Protein AF-A0A4Y7J9Y0-F1 (afdb_monomer_lite)

Sequence (195 aa):
MEETQTASQKMEVERENEEQKMAAPTASEKMEIEMEKEVEEEEMASPTASQKTVSDDDEIDYSVKPEFYDPKLDIKDELWVQKERKGRDSDAVLTCPACFTTLCLECQRHEKYLTQYRAIFVVNCKIKINQVLRPSNQKPKTGKKRGRDRGGVDEVGASNKETFKPVCCVVCSTEVGVIDEDEVYHFFNVLPSES

Organism: Papaver somniferum (NCBI:txid3469)

pLDDT: mean 70.98, std 19.99, range [37.22, 96.25]

Secondary structure (DSSP, 8-state):
---SSHHHHHHHHHHHHHHGGGPPPPHHHHHHHHHHHTSSS--------------TTS---TTSPPTT--TTHHHHHHHHHHHHHTT---SEEEE-TTT--EEEEEEEE-SS-TT-EEES--SSEEE-TT--B------------------------------BEEEEETTT--EEEEE-TTS-EEESS-EEE--

Foldseek 3Di:
DPDPPPPVVVVVVVVVVVVVVPDDDDPVVVVVVVVVVVVPPPPDDDDPDDDDDDDPPDDDDPVDDPPPDDPCVVVVVVVVVCVVCVVDDAQFFWAAPPPRHTWDDHWDADPVDNLKIKDQDTDQKDWPPVDWDFPPPDDPPPDDDDDDDDDDDPDDDPDPRWTWIWMAGNPPRHTFFTATPVSMTMGNRIDTDGD

Structure (mmCIF, N/CA/C/O backbone):
data_AF-A0A4Y7J9Y0-F1
#
_entry.id   AF-A0A4Y7J9Y0-F1
#
loop_
_atom_site.group_PDB
_atom_site.id
_atom_site.type_symbol
_atom_site.label_atom_id
_atom_site.label_alt_id
_atom_site.label_comp_id
_atom_site.label_asym_id
_atom_site.label_entity_id
_atom_site.label_seq_id
_atom_site.pdbx_PDB_ins_code
_atom_site.Cartn_x
_atom_site.Cartn_y
_atom_site.Cartn_z
_atom_site.occupancy
_atom_site.B_iso_or_equiv
_atom_site.auth_seq_id
_atom_site.auth_comp_id
_atom_site.auth_asym_id
_atom_site.auth_atom_id
_atom_site.pdbx_PDB_model_num
ATOM 1 N N . MET A 1 1 ? -37.577 41.112 -43.931 1.00 45.78 1 MET A N 1
ATOM 2 C CA . MET A 1 1 ? -36.241 41.725 -44.057 1.00 45.78 1 MET A CA 1
ATOM 3 C C . MET A 1 1 ? -35.362 41.053 -43.021 1.00 45.78 1 MET A C 1
ATOM 5 O O . MET A 1 1 ? -35.327 41.570 -41.925 1.00 45.78 1 MET A O 1
ATOM 9 N N . GLU A 1 2 ? -34.776 39.887 -43.316 1.00 44.31 2 GLU A N 1
ATOM 10 C CA . GLU A 1 2 ? -33.744 39.239 -42.474 1.00 44.31 2 GLU A CA 1
ATOM 11 C C . GLU A 1 2 ? -33.260 37.937 -43.152 1.00 44.31 2 GLU A C 1
ATOM 13 O O . GLU A 1 2 ? -33.397 36.848 -42.621 1.00 44.31 2 GLU A O 1
ATOM 18 N N . GLU A 1 3 ? -32.744 38.018 -44.385 1.00 49.00 3 GLU A N 1
ATOM 19 C CA . GLU A 1 3 ? -32.124 36.849 -45.057 1.00 49.00 3 GLU A CA 1
ATOM 20 C C . GLU A 1 3 ? -30.725 37.152 -45.623 1.00 49.00 3 GLU A C 1
ATOM 22 O O . GLU A 1 3 ? -30.196 36.414 -46.447 1.00 49.00 3 GLU A O 1
ATOM 27 N N . THR A 1 4 ? -30.072 38.226 -45.172 1.00 49.56 4 THR A N 1
ATOM 28 C CA . THR A 1 4 ? -28.764 38.645 -45.713 1.00 49.56 4 THR A CA 1
ATOM 29 C C . THR A 1 4 ? -27.601 38.546 -44.724 1.00 49.56 4 THR A C 1
ATOM 31 O O . THR A 1 4 ? -26.514 39.015 -45.041 1.00 49.56 4 THR A O 1
ATOM 34 N N . GLN A 1 5 ? -27.773 37.934 -43.546 1.00 52.91 5 GLN A N 1
ATOM 35 C CA . GLN A 1 5 ? -26.706 37.873 -42.528 1.00 52.91 5 GLN A CA 1
ATOM 36 C C . GLN A 1 5 ? -25.933 36.547 -42.450 1.00 52.91 5 GLN A C 1
ATOM 38 O O . GLN A 1 5 ? -24.859 36.515 -41.858 1.00 52.91 5 GLN A O 1
ATOM 43 N N . THR A 1 6 ? -26.395 35.471 -43.093 1.00 55.62 6 THR A N 1
ATOM 44 C CA . THR A 1 6 ? -25.805 34.129 -42.900 1.00 55.62 6 THR A CA 1
ATOM 45 C C . THR A 1 6 ? -24.700 33.772 -43.908 1.00 55.62 6 THR A C 1
ATOM 47 O O . THR A 1 6 ? -23.946 32.832 -43.679 1.00 55.62 6 THR A O 1
ATOM 50 N N . ALA A 1 7 ? -24.554 34.514 -45.013 1.00 53.44 7 ALA A N 1
ATOM 51 C CA . ALA A 1 7 ? -23.531 34.226 -46.029 1.00 53.44 7 ALA A CA 1
ATOM 52 C C . ALA A 1 7 ? -22.167 34.873 -45.721 1.00 53.44 7 ALA A C 1
ATOM 54 O O . ALA A 1 7 ? -21.134 34.243 -45.938 1.00 53.44 7 ALA A O 1
ATOM 55 N N . SER A 1 8 ? -22.149 36.091 -45.165 1.00 54.56 8 SER A N 1
ATOM 56 C CA . SER A 1 8 ? -20.896 36.783 -44.815 1.00 54.56 8 SER A CA 1
ATOM 57 C C . SER A 1 8 ? -20.208 36.163 -43.599 1.00 54.56 8 SER A C 1
ATOM 59 O O . SER A 1 8 ? -18.993 36.010 -43.607 1.00 54.56 8 SER A O 1
ATOM 61 N N . GLN A 1 9 ? -20.980 35.699 -42.610 1.00 53.22 9 GLN A N 1
ATOM 62 C CA . GLN A 1 9 ? -20.426 35.028 -41.427 1.00 53.22 9 GLN A CA 1
ATOM 63 C C . GLN A 1 9 ? -19.824 33.653 -41.756 1.00 53.22 9 GLN A C 1
ATOM 65 O O . GLN A 1 9 ? -18.918 33.197 -41.068 1.00 53.22 9 GLN A O 1
ATOM 70 N N . LYS A 1 10 ? -20.276 32.992 -42.832 1.00 54.34 10 LYS A N 1
ATOM 71 C CA . LYS A 1 10 ? -19.761 31.671 -43.221 1.00 54.34 10 LYS A CA 1
ATOM 72 C C . LYS A 1 10 ? -18.386 31.742 -43.902 1.00 54.34 10 LYS A C 1
ATOM 74 O O . LYS A 1 10 ? -17.591 30.827 -43.734 1.00 54.34 10 LYS A O 1
ATOM 79 N N . MET A 1 11 ? -18.080 32.837 -44.606 1.00 52.59 11 MET A N 1
ATOM 80 C CA . MET A 1 11 ? -16.771 33.032 -45.252 1.00 52.59 11 MET A CA 1
ATOM 81 C C . MET A 1 11 ? -15.680 33.553 -44.301 1.00 52.59 11 MET A C 1
ATOM 83 O O . MET A 1 11 ? -14.502 33.387 -44.608 1.00 52.59 11 MET A O 1
ATOM 87 N N . GLU A 1 12 ? -16.034 34.180 -43.172 1.00 52.62 12 GLU A N 1
ATOM 88 C CA . GLU A 1 12 ? -15.059 34.572 -42.136 1.00 52.62 12 GLU A CA 1
ATOM 89 C C . GLU A 1 12 ? -14.595 33.358 -41.319 1.00 52.62 12 GLU A C 1
ATOM 91 O O . GLU A 1 12 ? -13.394 33.172 -41.143 1.00 52.62 12 GLU A O 1
ATOM 96 N N . VAL A 1 13 ? -15.514 32.458 -40.954 1.00 49.22 13 VAL A N 1
ATOM 97 C CA . VAL A 1 13 ? -15.183 31.240 -40.190 1.00 49.22 13 VAL A CA 1
ATOM 98 C C . VAL A 1 13 ? -14.335 30.253 -41.005 1.00 49.22 13 VAL A C 1
ATOM 100 O O . VAL A 1 13 ? -13.441 29.611 -40.461 1.00 49.22 13 VAL A O 1
ATOM 103 N N . GLU A 1 14 ? -14.560 30.139 -42.319 1.00 50.72 14 GLU A N 1
ATOM 104 C CA . GLU A 1 14 ? -13.731 29.283 -43.186 1.00 50.72 14 GLU A CA 1
ATOM 105 C C . GLU A 1 14 ? -12.307 29.837 -43.373 1.00 50.72 14 GLU A C 1
ATOM 107 O O . GLU A 1 14 ? -11.370 29.054 -43.514 1.00 50.72 14 GLU A O 1
ATOM 112 N N . ARG A 1 15 ? -12.114 31.163 -43.297 1.00 51.81 15 ARG A N 1
ATOM 113 C CA . ARG A 1 15 ? -10.788 31.795 -43.412 1.00 51.81 15 ARG A CA 1
ATOM 114 C C . ARG A 1 15 ? -9.978 31.673 -42.114 1.00 51.81 15 ARG A C 1
ATOM 116 O O . ARG A 1 15 ? -8.794 31.357 -42.176 1.00 51.81 15 ARG A O 1
ATOM 123 N N . GLU A 1 16 ? -10.627 31.815 -40.956 1.00 46.34 16 GLU A N 1
ATOM 124 C CA . GLU A 1 16 ? -9.998 31.612 -39.638 1.00 46.34 16 GLU A CA 1
ATOM 125 C C . GLU A 1 16 ? -9.608 30.140 -39.386 1.00 46.34 16 GLU A C 1
ATOM 127 O O . GLU A 1 16 ? -8.612 29.859 -38.716 1.00 46.34 16 GLU A O 1
ATOM 132 N N . ASN A 1 17 ? -10.349 29.186 -39.962 1.00 45.53 17 ASN A N 1
ATOM 133 C CA . ASN A 1 17 ? -10.072 27.752 -39.824 1.00 45.53 17 ASN A CA 1
ATOM 134 C C . ASN A 1 17 ? -8.918 27.265 -40.730 1.00 45.53 17 ASN A C 1
ATOM 136 O O . ASN A 1 17 ? -8.275 26.257 -40.435 1.00 45.53 17 ASN A O 1
ATOM 140 N N . GLU A 1 18 ? -8.625 27.977 -41.825 1.00 45.44 18 GLU A N 1
ATOM 141 C CA . GLU A 1 18 ? -7.494 27.670 -42.714 1.00 45.44 18 GLU A CA 1
ATOM 142 C C . GLU A 1 18 ? -6.168 28.262 -42.193 1.00 45.44 18 GLU A C 1
ATOM 144 O O . GLU A 1 18 ? -5.122 27.624 -42.320 1.00 45.44 18 GLU A O 1
ATOM 149 N N . GLU A 1 19 ? -6.208 29.407 -41.495 1.00 46.59 19 GLU A N 1
ATOM 150 C CA . GLU A 1 19 ? -5.045 29.962 -40.776 1.00 46.59 19 GLU A CA 1
ATOM 151 C C . GLU A 1 19 ? -4.619 29.090 -39.579 1.00 46.59 19 GLU A C 1
ATOM 153 O O . GLU A 1 19 ? -3.423 28.940 -39.324 1.00 46.59 19 GLU A O 1
ATOM 158 N N . GLN A 1 20 ? -5.560 28.419 -38.902 1.00 45.34 20 GLN A N 1
ATOM 159 C CA . GLN A 1 20 ? -5.241 27.452 -37.836 1.00 45.34 20 GLN A CA 1
ATOM 160 C C . GLN A 1 20 ? -4.585 26.162 -38.351 1.00 45.34 20 GLN A C 1
ATOM 162 O O . GLN A 1 20 ? -3.939 25.454 -37.581 1.00 45.34 20 GLN A O 1
ATOM 167 N N . LYS A 1 21 ? -4.683 25.866 -39.654 1.00 46.19 21 LYS A N 1
ATOM 168 C CA . LYS A 1 21 ? -4.075 24.676 -40.272 1.00 46.19 21 LYS A CA 1
ATOM 169 C C . LYS A 1 21 ? -2.621 24.888 -40.722 1.00 46.19 21 LYS A C 1
ATOM 171 O O . LYS A 1 21 ? -1.959 23.930 -41.111 1.00 46.19 21 LYS A O 1
ATOM 176 N N . MET A 1 22 ? -2.125 26.126 -40.663 1.00 44.38 22 MET A N 1
ATOM 177 C CA . MET A 1 22 ? -0.756 26.516 -41.039 1.00 44.38 22 MET A CA 1
ATOM 178 C C . MET A 1 22 ? 0.128 26.841 -39.822 1.00 44.38 22 MET A C 1
ATOM 180 O O . MET A 1 22 ? 1.265 27.288 -39.985 1.00 44.38 22 MET A O 1
ATOM 184 N N . ALA A 1 23 ? -0.365 26.628 -38.597 1.00 45.19 23 ALA A N 1
ATOM 185 C CA . ALA A 1 23 ? 0.452 26.770 -37.400 1.00 45.19 23 ALA A CA 1
ATOM 186 C C . ALA A 1 23 ? 1.503 25.650 -37.357 1.00 45.19 23 ALA A C 1
ATOM 188 O O . ALA A 1 23 ? 1.178 24.464 -37.392 1.00 45.19 23 ALA A O 1
ATOM 189 N N . ALA A 1 24 ? 2.778 26.042 -37.316 1.00 52.84 24 ALA A N 1
ATOM 190 C CA . ALA A 1 24 ? 3.895 25.118 -37.171 1.00 52.84 24 ALA A CA 1
ATOM 191 C C . ALA A 1 24 ? 3.713 24.254 -35.905 1.00 52.84 24 ALA A C 1
ATOM 193 O O . ALA A 1 24 ? 3.305 24.796 -34.872 1.00 52.84 24 ALA A O 1
ATOM 194 N N . PRO A 1 25 ? 4.028 22.945 -35.961 1.00 52.56 25 PRO A N 1
ATOM 195 C CA . PRO A 1 25 ? 3.829 22.046 -34.832 1.00 52.56 25 PRO A CA 1
ATOM 196 C C . PRO A 1 25 ? 4.613 22.539 -33.618 1.00 52.56 25 PRO A C 1
ATOM 198 O O . PRO A 1 25 ? 5.760 22.992 -33.730 1.00 52.56 25 PRO A O 1
ATOM 201 N N . THR A 1 26 ? 3.976 22.457 -32.452 1.00 59.28 26 THR A N 1
ATOM 202 C CA . THR A 1 26 ? 4.615 22.805 -31.186 1.00 59.28 26 THR A CA 1
ATOM 203 C C . THR A 1 26 ? 5.805 21.879 -30.930 1.00 59.28 26 THR A C 1
ATOM 205 O O . THR A 1 26 ? 5.852 20.751 -31.418 1.00 59.28 26 THR A O 1
ATOM 208 N N . ALA A 1 27 ? 6.796 22.335 -30.158 1.00 48.91 27 ALA A N 1
ATOM 209 C CA . ALA A 1 27 ? 7.993 21.538 -29.868 1.00 48.91 27 ALA A CA 1
ATOM 210 C C . ALA A 1 27 ? 7.674 20.166 -29.232 1.00 48.91 27 ALA A C 1
ATOM 212 O O . ALA A 1 27 ? 8.453 19.233 -29.387 1.00 48.91 27 ALA A O 1
ATOM 213 N N . SER A 1 28 ? 6.517 20.050 -28.568 1.00 47.81 28 SER A N 1
ATOM 214 C CA . SER A 1 28 ? 6.010 18.803 -27.988 1.00 47.81 28 SER A CA 1
ATOM 215 C C . SER A 1 28 ? 5.437 17.855 -29.049 1.00 47.81 28 SER A C 1
ATOM 217 O O . SER A 1 28 ? 5.820 16.693 -29.076 1.00 47.81 28 SER A O 1
ATOM 219 N N . GLU A 1 29 ? 4.594 18.342 -29.969 1.00 50.22 29 GLU A N 1
ATOM 220 C CA . GLU A 1 29 ? 4.082 17.532 -31.094 1.00 50.22 29 GLU A CA 1
ATOM 221 C C . GLU A 1 29 ? 5.197 17.123 -32.053 1.00 50.22 29 GLU A C 1
ATOM 223 O O . GLU A 1 29 ? 5.175 16.038 -32.623 1.00 50.22 29 GLU A O 1
ATOM 228 N N . LYS A 1 30 ? 6.211 17.976 -32.221 1.00 54.75 30 LYS A N 1
ATOM 229 C CA . LYS A 1 30 ? 7.358 17.669 -33.073 1.00 54.75 30 LYS A CA 1
ATOM 230 C C . LYS A 1 30 ? 8.194 16.512 -32.513 1.00 54.75 30 LYS A C 1
ATOM 232 O O . LYS A 1 30 ? 8.664 15.696 -33.295 1.00 54.75 30 LYS A O 1
ATOM 237 N N . MET A 1 31 ? 8.316 16.412 -31.185 1.00 54.44 31 MET A N 1
ATOM 238 C CA . MET A 1 31 ? 8.953 15.272 -30.514 1.00 54.44 31 MET A CA 1
ATOM 239 C C . MET A 1 31 ? 8.118 13.991 -30.621 1.00 54.44 31 MET A C 1
ATOM 241 O O . MET A 1 31 ? 8.690 12.926 -30.819 1.00 54.44 31 MET A O 1
ATOM 245 N N . GLU A 1 32 ? 6.788 14.077 -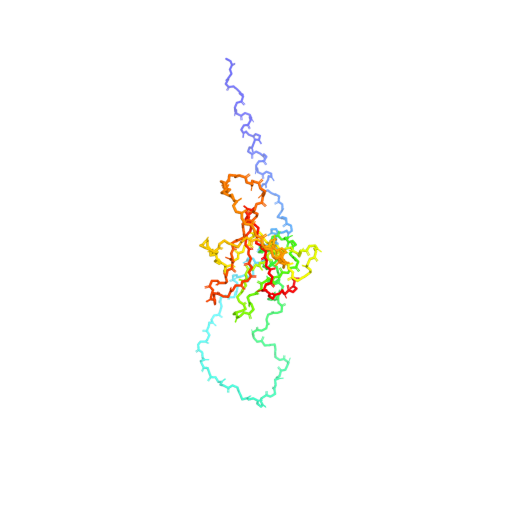30.534 1.00 53.78 32 GLU A N 1
ATOM 246 C CA . GLU A 1 32 ? 5.908 12.911 -30.720 1.00 53.78 32 GLU A CA 1
ATOM 247 C C . GLU A 1 32 ? 5.976 12.383 -32.163 1.00 53.78 32 GLU A C 1
ATOM 249 O O . GLU A 1 32 ? 6.154 11.186 -32.366 1.00 53.78 32 GLU A O 1
ATOM 254 N N . ILE A 1 33 ? 5.967 13.273 -33.160 1.00 54.59 33 ILE A N 1
ATOM 255 C CA . ILE A 1 33 ? 6.081 12.912 -34.583 1.00 54.59 33 ILE A CA 1
ATOM 256 C C . ILE A 1 33 ? 7.481 12.371 -34.928 1.00 54.59 33 ILE A C 1
ATOM 258 O O . ILE A 1 33 ? 7.603 11.442 -35.725 1.00 54.59 33 ILE A O 1
ATOM 262 N N . GLU A 1 34 ? 8.550 12.930 -34.351 1.00 54.59 34 GLU A N 1
ATOM 263 C CA . GLU A 1 34 ? 9.918 12.408 -34.517 1.00 54.59 34 GLU A CA 1
ATOM 264 C C . GLU A 1 34 ? 10.062 11.015 -33.881 1.00 54.59 34 GLU A C 1
ATOM 266 O O . GLU A 1 34 ? 10.683 10.139 -34.477 1.00 54.59 34 GLU A O 1
ATOM 271 N N . MET A 1 35 ? 9.409 10.771 -32.741 1.00 49.97 35 MET A N 1
ATOM 272 C CA . MET A 1 35 ? 9.441 9.476 -32.058 1.00 49.97 35 MET A CA 1
ATOM 273 C C . MET A 1 35 ? 8.579 8.414 -32.758 1.00 49.97 35 MET A C 1
ATOM 275 O O . MET A 1 35 ? 8.958 7.250 -32.770 1.00 49.97 35 MET A O 1
ATOM 279 N N . GLU A 1 36 ? 7.458 8.791 -33.381 1.00 50.94 36 GLU A N 1
ATOM 280 C CA . GLU A 1 36 ? 6.651 7.878 -34.207 1.00 50.94 36 GLU A CA 1
ATOM 281 C C . GLU A 1 36 ? 7.363 7.503 -35.515 1.00 50.94 36 GLU A C 1
ATOM 283 O O . GLU A 1 36 ? 7.242 6.373 -35.988 1.00 50.94 36 GLU A O 1
ATOM 288 N N . LYS A 1 37 ? 8.165 8.415 -36.076 1.00 43.28 37 LYS A N 1
ATOM 289 C CA . LYS A 1 37 ? 8.911 8.177 -37.318 1.00 43.28 37 LYS A CA 1
ATOM 290 C C . LYS A 1 37 ? 10.142 7.281 -37.129 1.00 43.28 37 LYS A C 1
ATOM 292 O O . LYS A 1 37 ? 10.528 6.594 -38.068 1.00 43.28 37 LYS A O 1
ATOM 297 N N . GLU A 1 38 ? 10.725 7.244 -35.931 1.00 42.03 38 GLU A N 1
ATOM 298 C CA . GLU A 1 38 ? 11.811 6.310 -35.583 1.00 42.03 38 GLU A CA 1
ATOM 299 C C . GLU A 1 38 ? 11.314 4.866 -35.350 1.00 42.03 38 GLU A C 1
ATOM 301 O O . GLU A 1 38 ? 12.123 3.944 -35.301 1.00 42.03 38 GLU A O 1
ATOM 306 N N . VAL A 1 39 ? 9.997 4.640 -35.245 1.00 48.62 39 VAL A N 1
ATOM 307 C CA . VAL A 1 39 ? 9.411 3.310 -34.981 1.00 48.62 39 VAL A CA 1
ATOM 308 C C . VAL A 1 39 ? 9.160 2.499 -36.263 1.00 48.62 39 VAL A C 1
ATOM 310 O O . VAL A 1 39 ? 9.087 1.275 -36.191 1.00 48.62 39 VAL A O 1
ATOM 313 N N . GLU A 1 40 ? 9.080 3.123 -37.445 1.00 43.69 40 GLU A N 1
ATOM 314 C CA . GLU A 1 40 ? 8.786 2.407 -38.704 1.00 43.69 40 GLU A CA 1
ATOM 315 C C . GLU A 1 40 ? 10.014 1.811 -39.429 1.00 43.69 40 GLU A C 1
ATOM 317 O O . GLU A 1 40 ? 9.829 1.033 -40.364 1.00 43.69 40 GLU A O 1
ATOM 322 N N . GLU A 1 41 ? 11.259 2.102 -39.023 1.00 43.12 41 GLU A N 1
ATOM 323 C CA . GLU A 1 41 ? 12.457 1.633 -39.756 1.00 43.12 41 GLU A CA 1
ATOM 324 C C . GLU A 1 41 ? 13.175 0.399 -39.171 1.00 43.12 41 GLU A C 1
ATOM 326 O O . GLU A 1 41 ? 14.098 -0.108 -39.808 1.00 43.12 41 GLU A O 1
ATOM 331 N N . GLU A 1 42 ? 12.727 -0.180 -38.050 1.00 41.38 42 GLU A N 1
ATOM 332 C CA . GLU A 1 42 ? 13.324 -1.416 -37.503 1.00 41.38 42 GLU A CA 1
ATOM 333 C C . GLU A 1 42 ? 12.336 -2.595 -37.399 1.00 41.38 42 GLU A C 1
ATOM 335 O O . GLU A 1 42 ? 12.276 -3.315 -36.406 1.00 41.38 42 GLU A O 1
ATOM 340 N N . GLU A 1 43 ? 11.590 -2.870 -38.473 1.00 46.94 43 GLU A N 1
ATOM 341 C CA . GLU A 1 43 ? 11.124 -4.238 -38.746 1.00 46.94 43 GLU A CA 1
ATOM 342 C C . GLU A 1 43 ? 12.231 -5.024 -39.463 1.00 46.94 43 GLU A C 1
ATOM 344 O O . GLU A 1 43 ? 12.257 -5.083 -40.690 1.00 46.94 43 GLU A O 1
ATOM 349 N N . MET A 1 44 ? 13.148 -5.663 -38.725 1.00 40.19 44 MET A N 1
ATOM 350 C CA . MET A 1 44 ? 14.061 -6.656 -39.311 1.00 40.19 44 MET A CA 1
ATOM 351 C C . MET A 1 44 ? 14.334 -7.842 -38.366 1.00 40.19 44 MET A C 1
ATOM 353 O O . MET A 1 44 ? 15.196 -7.803 -37.499 1.00 40.19 44 MET A O 1
ATOM 357 N N . ALA A 1 45 ? 13.606 -8.930 -38.642 1.00 37.22 45 ALA A N 1
ATOM 358 C CA . ALA A 1 45 ? 13.959 -10.344 -38.466 1.00 37.22 45 ALA A CA 1
ATOM 359 C C . ALA A 1 45 ? 14.352 -10.870 -37.065 1.00 37.22 45 ALA A C 1
ATOM 361 O O . ALA A 1 45 ? 15.484 -10.761 -36.610 1.00 37.22 45 ALA A O 1
ATOM 362 N N . SER A 1 46 ? 13.438 -11.646 -36.471 1.00 38.88 46 SER A N 1
ATOM 363 C CA . SER A 1 46 ? 13.725 -12.580 -35.374 1.00 38.88 46 SER A CA 1
ATOM 364 C C . SER A 1 46 ? 14.538 -13.792 -35.872 1.00 38.88 46 SER A C 1
ATOM 366 O O . SER A 1 46 ? 14.025 -14.555 -36.699 1.00 38.88 46 SER A O 1
ATOM 368 N N . PRO A 1 47 ? 15.757 -14.059 -35.361 1.00 44.06 47 PRO A N 1
ATOM 369 C CA . PRO A 1 47 ? 16.408 -15.343 -35.538 1.00 44.06 47 PRO A CA 1
ATOM 370 C C . PRO A 1 47 ? 16.037 -16.250 -34.364 1.00 44.06 47 PRO A C 1
ATOM 372 O O . PRO A 1 47 ? 16.533 -16.134 -33.245 1.00 44.06 47 PRO A O 1
ATOM 375 N N . THR A 1 48 ? 15.164 -17.214 -34.644 1.00 44.16 48 THR A N 1
ATOM 376 C CA . THR A 1 48 ? 15.011 -18.412 -33.818 1.00 44.16 48 THR A CA 1
ATOM 377 C C . THR A 1 48 ? 16.304 -19.230 -33.917 1.00 44.16 48 THR A C 1
ATOM 379 O O . THR A 1 48 ? 16.485 -19.997 -34.858 1.00 44.16 48 THR A O 1
ATOM 382 N N . ALA A 1 49 ? 17.216 -19.075 -32.958 1.00 41.91 49 ALA A N 1
ATOM 383 C CA . ALA A 1 49 ? 18.339 -19.989 -32.757 1.00 41.91 49 ALA A CA 1
ATOM 384 C C . ALA A 1 49 ? 18.569 -20.175 -31.253 1.00 41.91 49 ALA A C 1
ATOM 386 O O . ALA A 1 49 ? 19.185 -19.368 -30.565 1.00 41.91 49 ALA A O 1
ATOM 387 N N . SER A 1 50 ? 17.973 -21.246 -30.743 1.00 56.78 50 SER A N 1
ATOM 388 C CA . SER A 1 50 ? 17.939 -21.612 -29.336 1.00 56.78 50 SER A CA 1
ATOM 389 C C . SER A 1 50 ? 19.314 -22.085 -28.837 1.00 56.78 50 SER A C 1
ATOM 391 O O . SER A 1 50 ? 19.900 -23.000 -29.408 1.00 56.78 50 SER A O 1
ATOM 393 N N . GLN A 1 51 ? 19.750 -21.488 -27.724 1.00 53.50 51 GLN A N 1
ATOM 394 C CA . GLN A 1 51 ? 20.535 -22.084 -26.633 1.00 53.50 51 GLN A CA 1
ATOM 395 C C . GLN A 1 51 ? 21.975 -22.541 -26.931 1.00 53.50 51 GLN A C 1
ATOM 397 O O . GLN A 1 51 ? 22.259 -23.722 -27.120 1.00 53.50 51 GLN A O 1
ATOM 402 N N . LYS A 1 52 ? 22.920 -21.606 -26.773 1.00 52.09 52 LYS A N 1
ATOM 403 C CA . LYS A 1 52 ? 24.272 -21.913 -26.287 1.00 52.09 52 LYS A CA 1
ATOM 404 C C . LYS A 1 52 ? 24.363 -21.406 -24.847 1.00 52.09 52 LYS A C 1
ATOM 406 O O . LYS A 1 52 ? 24.365 -20.203 -24.617 1.00 52.09 52 LYS A O 1
ATOM 411 N N . THR A 1 53 ? 24.357 -22.315 -23.876 1.00 49.28 53 THR A N 1
ATOM 412 C CA . THR A 1 53 ? 24.592 -21.981 -22.465 1.00 49.28 53 THR A CA 1
ATOM 413 C C . THR A 1 53 ? 26.024 -21.469 -22.332 1.00 49.28 53 THR A C 1
ATOM 415 O O . THR A 1 53 ? 26.962 -22.232 -22.571 1.00 49.28 53 THR A O 1
ATOM 418 N N . VAL A 1 54 ? 26.182 -20.183 -22.024 1.00 58.44 54 VAL A N 1
ATOM 419 C CA . VAL A 1 54 ? 27.481 -19.573 -21.710 1.00 58.44 54 VAL A CA 1
ATOM 420 C C . VAL A 1 54 ? 28.002 -20.166 -20.403 1.00 58.44 54 VAL A C 1
ATOM 422 O O . VAL A 1 54 ? 27.227 -20.396 -19.474 1.00 58.44 54 VAL A O 1
ATOM 425 N N . SER A 1 55 ? 29.285 -20.516 -20.374 1.00 57.16 55 SER A N 1
ATOM 426 C CA . SER A 1 55 ? 29.926 -21.050 -19.176 1.00 57.16 55 SER A CA 1
ATOM 427 C C . SER A 1 55 ? 30.331 -19.890 -18.266 1.00 57.16 55 SER A C 1
ATOM 429 O O . SER A 1 55 ? 30.652 -18.815 -18.758 1.00 57.16 55 SER A O 1
ATOM 431 N N . ASP A 1 56 ? 30.318 -20.096 -16.949 1.00 62.12 56 ASP A N 1
ATOM 432 C CA . ASP A 1 56 ? 30.607 -19.063 -15.931 1.00 62.12 56 ASP A CA 1
ATOM 433 C C . ASP A 1 56 ? 32.058 -18.511 -15.980 1.00 62.12 56 ASP A C 1
ATOM 435 O O . ASP A 1 56 ? 32.412 -17.647 -15.187 1.00 62.12 56 ASP A O 1
ATOM 439 N N . ASP A 1 57 ? 32.902 -19.018 -16.889 1.00 68.00 57 ASP A N 1
ATOM 440 C CA . ASP A 1 57 ? 34.345 -18.733 -16.991 1.00 68.00 57 ASP A CA 1
ATOM 441 C C . ASP A 1 57 ? 34.719 -17.893 -18.234 1.00 68.00 57 ASP A C 1
ATOM 443 O O . ASP A 1 57 ? 35.890 -17.591 -18.454 1.00 68.00 57 ASP A O 1
ATOM 447 N N . ASP A 1 58 ? 33.743 -17.499 -19.061 1.00 71.06 58 ASP A N 1
ATOM 448 C CA . ASP A 1 58 ? 33.987 -16.639 -20.222 1.00 71.06 58 ASP A CA 1
ATOM 449 C C . ASP A 1 58 ? 34.118 -15.163 -19.773 1.00 71.06 58 ASP A C 1
ATOM 451 O O . ASP A 1 58 ? 33.174 -14.563 -19.255 1.00 71.06 58 ASP A O 1
ATOM 455 N N . GLU A 1 59 ? 35.304 -14.566 -19.957 1.00 73.50 59 GLU A N 1
ATOM 456 C CA . GLU A 1 59 ? 35.575 -13.154 -19.651 1.00 73.50 59 GLU A CA 1
ATOM 457 C C . GLU A 1 59 ? 34.614 -12.247 -20.441 1.00 73.50 59 GLU A C 1
ATOM 459 O O . GLU A 1 59 ? 34.563 -12.288 -21.673 1.00 73.50 59 GLU A O 1
ATOM 464 N N . ILE A 1 60 ? 33.822 -11.439 -19.728 1.00 71.94 60 ILE A N 1
ATOM 465 C CA . ILE A 1 60 ? 32.846 -10.536 -20.344 1.00 71.94 60 ILE A CA 1
ATOM 466 C C . ILE A 1 60 ? 33.613 -9.436 -21.086 1.00 71.94 60 ILE A C 1
ATOM 468 O O . ILE A 1 60 ? 34.202 -8.550 -20.467 1.00 71.94 60 ILE A O 1
ATOM 472 N N . ASP A 1 61 ? 33.588 -9.474 -22.418 1.00 71.19 61 ASP A N 1
ATOM 473 C CA . ASP A 1 61 ? 34.144 -8.407 -23.249 1.00 71.19 61 ASP A CA 1
ATOM 474 C C . ASP A 1 61 ? 33.254 -7.157 -23.180 1.00 71.19 61 ASP A C 1
ATOM 476 O O . ASP A 1 61 ? 32.278 -7.007 -23.916 1.00 71.19 61 ASP A O 1
ATOM 480 N N . TYR A 1 62 ? 33.620 -6.228 -22.295 1.00 70.12 62 TYR A N 1
ATOM 481 C CA . TYR A 1 62 ? 32.960 -4.929 -22.131 1.00 70.12 62 TYR A CA 1
ATOM 482 C C . TYR A 1 62 ? 33.088 -4.001 -23.358 1.00 70.12 62 TYR A C 1
ATOM 484 O O . TYR A 1 62 ? 32.502 -2.916 -23.358 1.00 70.12 62 TYR A O 1
ATOM 492 N N . SER A 1 63 ? 33.841 -4.387 -24.397 1.00 78.31 63 SER A N 1
ATOM 493 C CA . SER A 1 63 ? 33.949 -3.632 -25.656 1.00 78.31 63 SER A CA 1
ATOM 494 C C . SER A 1 63 ? 32.725 -3.824 -26.554 1.00 78.31 63 SER A C 1
ATOM 496 O O . SER A 1 63 ? 32.430 -2.968 -27.390 1.00 78.31 63 SER A O 1
ATOM 498 N N . VAL A 1 64 ? 32.002 -4.935 -26.386 1.00 74.94 64 VAL A N 1
ATOM 499 C CA . VAL A 1 64 ? 30.766 -5.223 -27.115 1.00 74.94 64 VAL A CA 1
ATOM 500 C C . VAL A 1 64 ? 29.595 -4.702 -26.293 1.00 74.94 64 VAL A C 1
ATOM 502 O O . VAL A 1 64 ? 29.362 -5.140 -25.167 1.00 74.94 64 VAL A O 1
ATOM 505 N N . LYS A 1 65 ? 28.836 -3.753 -26.853 1.00 70.94 65 LYS A N 1
ATOM 506 C CA . LYS A 1 65 ? 27.604 -3.280 -26.215 1.00 70.94 65 LYS A CA 1
ATOM 507 C C . LYS A 1 65 ? 26.646 -4.473 -26.080 1.00 70.94 65 LYS A C 1
ATOM 509 O O . LYS A 1 65 ? 26.324 -5.072 -27.106 1.00 70.94 65 LYS A O 1
ATOM 514 N N . PRO A 1 66 ? 26.169 -4.812 -24.869 1.00 79.56 66 PRO A N 1
ATOM 515 C CA . PRO A 1 66 ? 25.204 -5.888 -24.703 1.00 79.56 66 PRO A CA 1
ATOM 516 C C . PRO A 1 66 ? 23.958 -5.597 -25.542 1.00 79.56 66 PRO A C 1
ATOM 518 O O . PRO A 1 66 ? 23.367 -4.526 -25.405 1.00 79.56 66 PRO A O 1
ATOM 521 N N . GLU A 1 67 ? 23.549 -6.546 -26.386 1.00 73.12 67 GLU A N 1
ATOM 522 C CA . GLU A 1 67 ? 22.383 -6.403 -27.277 1.00 73.12 67 GLU A CA 1
ATOM 523 C C . GLU A 1 67 ? 21.085 -6.097 -26.506 1.00 73.12 67 GLU A C 1
ATOM 525 O O . GLU A 1 67 ? 20.165 -5.493 -27.045 1.00 73.12 67 GLU A O 1
ATOM 530 N N . PHE A 1 68 ? 21.037 -6.451 -25.217 1.00 75.75 68 PHE A N 1
ATOM 531 C CA . PHE A 1 68 ? 19.893 -6.234 -24.330 1.00 75.75 68 PHE A CA 1
ATOM 532 C C . PHE A 1 68 ? 19.978 -4.965 -23.465 1.00 75.75 68 PHE A C 1
ATOM 534 O O . PHE A 1 68 ? 19.077 -4.730 -22.664 1.00 75.75 68 PHE A O 1
ATOM 541 N N . TYR A 1 69 ? 21.039 -4.154 -23.577 1.00 80.94 69 TYR A N 1
ATOM 542 C CA . TYR A 1 69 ? 21.174 -2.924 -22.789 1.00 80.94 69 TYR A CA 1
ATOM 543 C C . TYR A 1 69 ? 20.729 -1.693 -23.587 1.00 80.94 69 TYR A C 1
ATOM 545 O O . TYR A 1 69 ? 21.465 -1.170 -24.436 1.00 80.94 69 TYR A O 1
ATOM 553 N N . ASP A 1 70 ? 19.531 -1.203 -23.270 1.00 83.69 70 ASP A N 1
ATOM 554 C CA . ASP A 1 70 ? 19.029 0.079 -23.754 1.00 83.69 70 ASP A CA 1
ATOM 555 C C . ASP A 1 70 ? 19.196 1.166 -22.672 1.00 83.69 70 ASP A C 1
ATOM 557 O O . ASP A 1 70 ? 18.470 1.163 -21.678 1.00 83.69 70 ASP A O 1
ATOM 561 N N . PRO A 1 71 ? 20.117 2.132 -22.856 1.00 84.44 71 PRO A N 1
ATOM 562 C CA . PRO A 1 71 ? 20.339 3.209 -21.893 1.00 84.44 71 PRO A CA 1
ATOM 563 C C . PRO A 1 71 ? 19.160 4.189 -21.771 1.00 84.44 71 PRO A C 1
ATOM 565 O O . PRO A 1 71 ? 19.162 5.016 -20.862 1.00 84.44 71 PRO A O 1
ATOM 568 N N . LYS A 1 72 ? 18.175 4.156 -22.681 1.00 88.38 72 LYS A N 1
ATOM 569 C CA . LYS A 1 72 ? 16.974 5.004 -22.614 1.00 88.38 72 LYS A CA 1
ATOM 570 C C . LYS A 1 72 ? 15.802 4.325 -21.900 1.00 88.38 72 LYS A C 1
ATOM 572 O O . LYS A 1 72 ? 14.819 5.004 -21.602 1.00 88.38 72 LYS A O 1
ATOM 577 N N . LEU A 1 73 ? 15.887 3.021 -21.631 1.00 88.69 73 LEU A N 1
ATOM 578 C CA . LEU A 1 73 ? 14.787 2.248 -21.053 1.00 88.69 73 LEU A CA 1
ATOM 579 C C . LEU A 1 73 ? 14.433 2.745 -19.650 1.00 88.69 73 LEU A C 1
ATOM 581 O O . LEU A 1 73 ? 13.266 3.014 -19.386 1.00 88.69 73 LEU A O 1
ATOM 585 N N . ASP A 1 74 ? 15.443 3.015 -18.822 1.00 86.81 74 ASP A N 1
ATOM 586 C CA . ASP A 1 74 ? 15.248 3.575 -17.481 1.00 86.81 74 ASP A CA 1
ATOM 587 C C . ASP A 1 74 ? 14.512 4.926 -17.521 1.00 86.81 74 ASP A C 1
ATOM 589 O O . ASP A 1 74 ? 13.595 5.163 -16.739 1.00 86.81 74 ASP A O 1
ATOM 593 N N . ILE A 1 75 ? 14.855 5.797 -18.480 1.00 91.50 75 ILE A N 1
ATOM 594 C CA . ILE A 1 75 ? 14.207 7.110 -18.657 1.00 91.50 75 ILE A CA 1
ATOM 595 C C . ILE A 1 75 ? 12.741 6.925 -19.060 1.00 91.50 75 ILE A C 1
ATOM 597 O O . ILE A 1 75 ? 11.853 7.616 -18.563 1.00 91.50 75 ILE A O 1
ATOM 601 N N . LYS A 1 76 ? 12.470 5.990 -19.975 1.00 92.00 76 LYS A N 1
ATOM 602 C CA . LYS A 1 76 ? 11.109 5.689 -20.426 1.00 92.00 76 LYS A CA 1
ATOM 603 C C . LYS A 1 76 ? 10.254 5.139 -19.283 1.00 92.00 76 LYS A C 1
ATOM 605 O O . LYS A 1 76 ? 9.104 5.558 -19.140 1.00 92.00 76 LYS A O 1
ATOM 610 N N . ASP A 1 77 ? 10.819 4.252 -18.472 1.00 89.44 77 ASP A N 1
ATOM 611 C CA . ASP A 1 77 ? 10.152 3.666 -17.312 1.00 89.44 77 ASP A CA 1
ATOM 612 C C . ASP A 1 77 ? 9.888 4.718 -16.228 1.00 89.44 77 ASP A C 1
ATOM 614 O O . ASP A 1 77 ? 8.778 4.788 -15.697 1.00 89.44 77 ASP A O 1
ATOM 618 N N . GLU A 1 78 ? 10.850 5.604 -15.955 1.00 88.88 78 GLU A N 1
ATOM 619 C CA . GLU A 1 78 ? 10.679 6.728 -15.028 1.00 88.88 78 GLU A CA 1
ATOM 620 C C . GLU A 1 78 ? 9.531 7.650 -15.470 1.00 88.88 78 GLU A C 1
ATOM 622 O O . GLU A 1 78 ? 8.620 7.943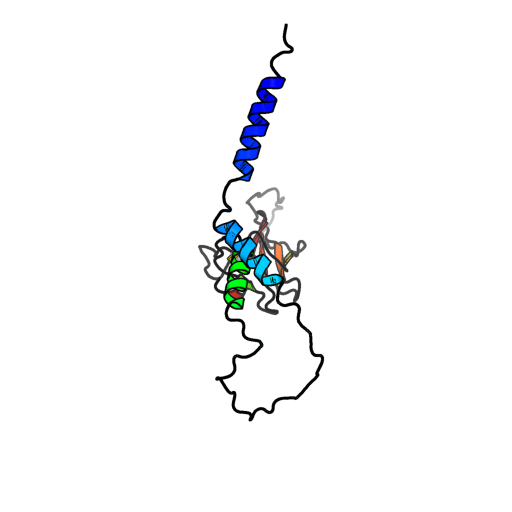 -14.688 1.00 88.88 78 GLU A O 1
ATOM 627 N N . LEU A 1 79 ? 9.513 8.043 -16.749 1.00 89.31 79 LEU A N 1
ATOM 628 C CA . LEU A 1 79 ? 8.446 8.869 -17.321 1.00 89.31 79 LEU A CA 1
ATOM 629 C C . LEU A 1 79 ? 7.082 8.170 -17.257 1.00 89.31 79 LEU A C 1
ATOM 631 O O . LEU A 1 79 ? 6.062 8.813 -16.984 1.00 89.31 79 LEU A O 1
ATOM 635 N N . TRP A 1 80 ? 7.044 6.854 -17.480 1.00 88.44 80 TRP A N 1
ATOM 636 C CA . TRP A 1 80 ? 5.820 6.067 -17.362 1.00 88.44 80 TRP A CA 1
ATOM 637 C C . TRP A 1 80 ? 5.294 6.051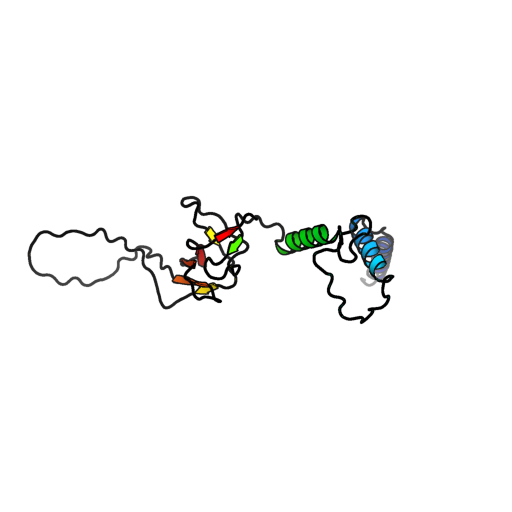 -15.921 1.00 88.44 80 TRP A C 1
ATOM 639 O O . TRP A 1 80 ? 4.118 6.351 -15.702 1.00 88.44 80 TRP A O 1
ATOM 649 N N . VAL A 1 81 ? 6.156 5.799 -14.928 1.00 83.75 81 VAL A N 1
ATOM 650 C CA . VAL A 1 81 ? 5.778 5.830 -13.503 1.00 83.75 81 VAL A CA 1
ATOM 651 C C . VAL A 1 81 ? 5.278 7.217 -13.103 1.00 83.75 81 VAL A C 1
ATOM 653 O O . VAL A 1 81 ? 4.263 7.337 -12.412 1.00 83.75 81 VAL A O 1
ATOM 656 N N . GLN A 1 82 ? 5.948 8.278 -13.556 1.00 82.31 82 GLN A N 1
ATOM 657 C CA . GLN A 1 82 ? 5.557 9.652 -13.253 1.00 82.31 82 GLN A CA 1
ATOM 658 C C . GLN A 1 82 ? 4.172 9.990 -13.827 1.00 82.31 82 GLN A C 1
ATOM 660 O O . GLN A 1 82 ? 3.350 10.622 -13.151 1.00 82.31 82 GLN A O 1
ATOM 665 N N . LYS A 1 83 ? 3.878 9.507 -15.041 1.00 85.44 83 LYS A N 1
ATOM 666 C CA . LYS A 1 83 ? 2.561 9.625 -15.678 1.00 85.44 83 LYS A CA 1
ATOM 667 C C . LYS A 1 83 ? 1.489 8.850 -14.912 1.00 85.44 83 LYS A C 1
ATOM 669 O O . LYS A 1 83 ? 0.412 9.394 -14.666 1.00 85.44 83 LYS A O 1
ATOM 674 N N . GLU A 1 84 ? 1.792 7.626 -14.488 1.00 81.62 84 GLU A N 1
ATOM 675 C CA . GLU A 1 84 ? 0.863 6.770 -13.742 1.00 81.62 84 GLU A CA 1
ATOM 676 C C . GLU A 1 84 ? 0.514 7.367 -12.366 1.00 81.62 84 GLU A C 1
ATOM 678 O O . GLU A 1 84 ? -0.650 7.389 -11.954 1.00 81.62 84 GLU A O 1
ATOM 683 N N . ARG A 1 85 ? 1.500 7.960 -11.677 1.00 76.50 85 ARG A N 1
ATOM 684 C CA . ARG A 1 85 ? 1.298 8.648 -10.389 1.00 76.50 85 ARG A CA 1
ATOM 685 C C . ARG A 1 85 ? 0.519 9.964 -10.517 1.00 76.50 85 ARG A C 1
ATOM 687 O O . ARG A 1 85 ? -0.048 10.427 -9.524 1.00 76.50 85 ARG A O 1
ATOM 694 N N . LYS A 1 86 ? 0.432 10.550 -11.721 1.00 78.81 86 LYS A N 1
ATOM 695 C CA . LYS A 1 86 ? -0.244 11.836 -12.009 1.00 78.81 86 LYS A CA 1
ATOM 696 C C . LYS A 1 86 ? 0.273 13.002 -11.154 1.00 78.81 86 LYS A C 1
ATOM 698 O O . LYS A 1 86 ? -0.491 13.899 -10.807 1.00 78.81 86 LYS A O 1
ATOM 703 N N . GLY A 1 87 ? 1.554 12.968 -10.784 1.00 71.50 87 GLY A N 1
ATOM 704 C CA . GLY A 1 87 ? 2.187 14.014 -9.974 1.00 71.50 87 GLY A CA 1
ATOM 705 C C . GLY A 1 87 ? 1.668 14.130 -8.537 1.00 71.50 87 GLY A C 1
ATOM 706 O O . GLY A 1 87 ? 1.846 15.179 -7.925 1.00 71.50 87 GLY A O 1
ATOM 707 N N . ARG A 1 88 ? 1.013 13.093 -8.003 1.00 74.38 88 ARG A N 1
ATOM 708 C CA . ARG A 1 88 ? 0.579 13.069 -6.602 1.00 74.38 88 ARG A CA 1
ATOM 709 C C . ARG A 1 88 ? 1.754 12.729 -5.701 1.00 74.38 88 ARG A C 1
ATOM 711 O O . ARG A 1 88 ? 2.475 11.764 -5.955 1.00 74.38 88 ARG A O 1
ATOM 718 N N . ASP A 1 89 ? 1.932 13.535 -4.667 1.00 74.38 89 ASP A N 1
ATOM 719 C CA . ASP A 1 89 ? 2.877 13.305 -3.593 1.00 74.38 89 ASP A CA 1
ATOM 720 C C . ASP A 1 89 ? 2.331 12.226 -2.649 1.00 74.38 89 ASP A C 1
ATOM 722 O O . ASP A 1 89 ? 1.223 12.306 -2.118 1.00 74.38 89 ASP A O 1
ATOM 726 N N . SER A 1 90 ? 3.113 11.167 -2.483 1.00 85.94 90 SER A N 1
ATOM 727 C CA . SER A 1 90 ? 2.839 10.064 -1.566 1.00 85.94 90 SER A CA 1
ATOM 728 C C . SER A 1 90 ? 4.023 9.937 -0.624 1.00 85.94 90 SER A C 1
ATOM 730 O O . SER A 1 90 ? 5.151 9.909 -1.102 1.00 85.94 90 SER A O 1
ATOM 732 N N . ASP A 1 91 ? 3.791 9.796 0.679 1.00 87.88 91 ASP A N 1
ATOM 733 C CA . ASP A 1 91 ? 4.896 9.686 1.642 1.00 87.88 91 ASP A CA 1
ATOM 734 C C . ASP A 1 91 ? 5.636 8.344 1.542 1.00 87.88 91 ASP A C 1
ATOM 736 O O . ASP A 1 91 ? 6.804 8.239 1.912 1.00 87.88 91 ASP A O 1
ATOM 740 N N . ALA A 1 92 ? 4.935 7.293 1.111 1.00 91.19 92 ALA A N 1
ATOM 741 C CA . ALA A 1 92 ? 5.481 5.951 0.972 1.00 91.19 92 ALA A CA 1
ATOM 742 C C . ALA A 1 92 ? 4.613 5.080 0.056 1.00 91.19 92 ALA A C 1
ATOM 744 O O . ALA A 1 92 ? 3.413 5.316 -0.108 1.00 91.19 92 ALA A O 1
ATOM 745 N N . VAL A 1 93 ? 5.214 4.004 -0.452 1.00 91.88 93 VAL A N 1
ATOM 746 C CA . VAL A 1 93 ? 4.496 2.857 -1.024 1.00 91.88 93 VAL A CA 1
ATOM 747 C C . VAL A 1 93 ? 4.382 1.770 0.043 1.00 91.88 93 VAL A C 1
ATOM 749 O O . VAL A 1 93 ? 5.379 1.384 0.650 1.00 91.88 93 VAL A O 1
ATOM 752 N N . LEU A 1 94 ? 3.172 1.264 0.292 1.00 93.88 94 LEU A N 1
ATOM 753 C CA . LEU A 1 94 ? 2.915 0.272 1.341 1.00 93.88 94 LEU A CA 1
ATOM 754 C C . LEU A 1 94 ? 2.812 -1.134 0.758 1.00 93.88 94 LEU A C 1
ATOM 756 O O . LEU A 1 94 ? 2.005 -1.390 -0.139 1.00 93.88 94 LEU A O 1
ATOM 760 N N . THR A 1 95 ? 3.558 -2.073 1.337 1.00 95.56 95 THR A N 1
ATOM 761 C CA . THR A 1 95 ? 3.528 -3.493 0.962 1.00 95.56 95 THR A CA 1
ATOM 762 C C . THR A 1 95 ? 3.151 -4.390 2.140 1.00 95.56 95 THR A C 1
ATOM 764 O O . THR A 1 95 ? 3.323 -4.054 3.317 1.00 95.56 95 THR A O 1
ATOM 767 N N . CYS A 1 96 ? 2.576 -5.552 1.825 1.00 95.94 96 CYS A N 1
ATOM 768 C CA . CYS A 1 96 ? 2.196 -6.542 2.822 1.00 95.94 96 CYS A CA 1
ATOM 769 C C . CYS A 1 96 ? 3.438 -7.199 3.449 1.00 95.94 96 CYS A C 1
ATOM 771 O O . CYS A 1 96 ? 4.267 -7.725 2.711 1.00 95.94 96 CYS A O 1
ATOM 773 N N . PRO A 1 97 ? 3.541 -7.302 4.786 1.00 95.00 97 PRO A N 1
ATOM 774 C CA . PRO A 1 97 ? 4.719 -7.884 5.434 1.00 95.00 97 PRO A CA 1
ATOM 775 C C . PRO A 1 97 ? 4.889 -9.395 5.207 1.00 95.00 97 PRO A C 1
ATOM 777 O O . PRO A 1 97 ? 5.976 -9.921 5.412 1.00 95.00 97 PRO A O 1
ATOM 780 N N . ALA A 1 98 ? 3.830 -10.113 4.816 1.00 94.94 98 ALA A N 1
ATOM 781 C CA . ALA A 1 98 ? 3.879 -11.567 4.648 1.00 94.94 98 ALA A CA 1
ATOM 782 C C . ALA A 1 98 ? 4.127 -12.013 3.199 1.00 94.94 98 ALA A C 1
ATOM 784 O O . ALA A 1 98 ? 4.763 -13.037 2.975 1.00 94.94 98 ALA A O 1
ATOM 785 N N . CYS A 1 99 ? 3.599 -11.279 2.217 1.00 95.44 99 CYS A N 1
ATOM 786 C CA . CYS A 1 99 ? 3.668 -11.657 0.800 1.00 95.44 99 CYS A CA 1
ATOM 787 C C . CYS A 1 99 ? 4.209 -10.551 -0.113 1.00 95.44 99 CYS A C 1
ATOM 789 O O . CYS A 1 99 ? 4.177 -10.715 -1.328 1.00 95.44 99 CYS A O 1
ATOM 791 N N . PHE A 1 100 ? 4.641 -9.416 0.450 1.00 94.75 100 PHE A N 1
ATOM 792 C CA . PHE A 1 100 ? 5.182 -8.249 -0.263 1.00 94.75 100 PHE A CA 1
ATOM 793 C C . PHE A 1 100 ? 4.278 -7.671 -1.356 1.00 94.75 100 PHE A C 1
ATOM 795 O O . PHE A 1 100 ? 4.688 -6.815 -2.129 1.00 94.75 100 PHE A O 1
ATOM 802 N N . THR A 1 101 ? 3.013 -8.089 -1.398 1.00 95.38 101 THR A N 1
ATOM 803 C CA . THR A 1 101 ? 2.034 -7.539 -2.328 1.00 95.38 101 THR A CA 1
ATOM 804 C C . THR A 1 101 ? 1.800 -6.068 -2.004 1.00 95.38 101 THR A C 1
ATOM 806 O O . THR A 1 101 ? 1.544 -5.731 -0.845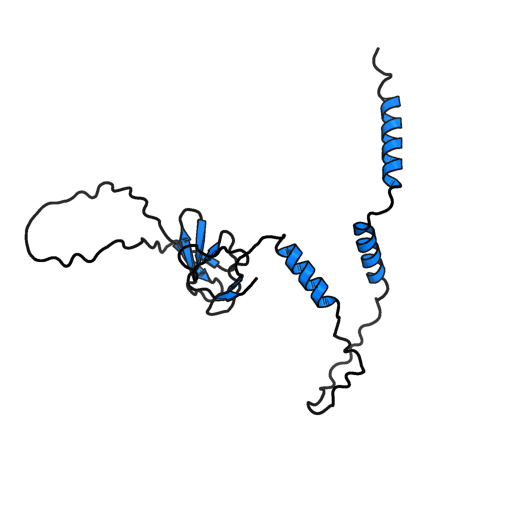 1.00 95.38 101 THR A O 1
ATOM 809 N N . THR A 1 102 ? 1.857 -5.208 -3.017 1.00 93.94 102 THR A N 1
ATOM 810 C CA . THR A 1 102 ? 1.535 -3.784 -2.901 1.00 93.94 102 THR A CA 1
ATOM 811 C C . THR A 1 102 ? 0.097 -3.601 -2.429 1.00 93.94 102 THR A C 1
ATOM 813 O O . THR A 1 102 ? -0.828 -4.171 -3.006 1.00 93.94 102 THR A O 1
ATOM 816 N N . LEU A 1 103 ? -0.079 -2.824 -1.362 1.00 93.75 103 LEU A N 1
ATOM 817 C CA . LEU A 1 103 ? -1.372 -2.542 -0.735 1.00 93.75 103 LEU A CA 1
ATOM 818 C C . LEU A 1 103 ? -1.832 -1.108 -0.990 1.00 93.75 103 LEU A C 1
ATOM 820 O O . LEU A 1 103 ? -3.029 -0.839 -1.056 1.00 93.75 103 LEU A O 1
ATOM 824 N N . CYS A 1 104 ? -0.897 -0.169 -1.110 1.00 92.12 104 CYS A N 1
ATOM 825 C CA . CYS A 1 104 ? -1.217 1.232 -1.333 1.00 92.12 104 CYS A CA 1
ATOM 826 C C . CYS A 1 104 ? -0.045 1.943 -2.011 1.00 92.12 104 CYS A C 1
ATOM 828 O O . CYS A 1 104 ? 1.102 1.754 -1.611 1.00 92.12 104 CYS A O 1
ATOM 830 N N . LEU A 1 105 ? -0.351 2.747 -3.029 1.00 89.19 105 LEU A N 1
ATOM 831 C CA . LEU A 1 105 ? 0.613 3.602 -3.729 1.00 89.19 105 LEU A CA 1
ATOM 832 C C . LEU A 1 105 ? 0.569 5.053 -3.230 1.00 89.19 105 LEU A C 1
ATOM 834 O O . LEU A 1 105 ? 1.529 5.786 -3.408 1.00 89.19 105 LEU A O 1
ATOM 838 N N . GLU A 1 106 ? -0.549 5.463 -2.626 1.00 88.69 106 GLU A N 1
ATOM 839 C CA . GLU A 1 106 ? -0.829 6.842 -2.227 1.00 88.69 106 GLU A CA 1
ATOM 840 C C . GLU A 1 106 ? -1.250 6.866 -0.757 1.00 88.69 106 GLU A C 1
ATOM 842 O O . GLU A 1 106 ? -2.427 6.698 -0.421 1.00 88.69 106 GLU A O 1
ATOM 847 N N . CYS A 1 107 ? -0.279 7.051 0.136 1.00 90.81 107 CYS A N 1
ATOM 848 C CA . CYS A 1 107 ? -0.542 7.173 1.563 1.00 90.81 107 CYS A CA 1
ATOM 849 C C . CYS A 1 107 ? 0.123 8.407 2.168 1.00 90.81 107 CYS A C 1
ATOM 851 O O . CYS A 1 107 ? 1.161 8.869 1.694 1.00 90.81 107 CYS A O 1
ATOM 853 N N . GLN A 1 108 ? -0.489 8.894 3.242 1.00 91.62 108 GLN A N 1
ATOM 854 C CA . GLN A 1 108 ? 0.022 9.963 4.083 1.00 91.62 108 GLN A CA 1
ATOM 855 C C . GLN A 1 108 ? 0.439 9.391 5.432 1.00 91.62 108 GLN A C 1
ATOM 857 O O . GLN A 1 108 ? -0.274 8.589 6.042 1.00 91.62 108 GLN A O 1
ATOM 862 N N . ARG A 1 109 ? 1.589 9.808 5.937 1.00 91.88 109 ARG A N 1
ATOM 863 C CA . ARG A 1 109 ? 2.094 9.403 7.240 1.00 91.88 109 ARG A CA 1
ATOM 864 C C . ARG A 1 109 ? 1.254 10.035 8.345 1.00 91.88 109 ARG A C 1
ATOM 866 O O . ARG A 1 109 ? 0.926 11.218 8.315 1.00 91.88 109 ARG A O 1
ATOM 873 N N . HIS A 1 110 ? 0.905 9.250 9.359 1.00 89.19 110 HIS A N 1
ATOM 874 C CA . HIS A 1 110 ? 0.119 9.753 10.479 1.00 89.19 110 HIS A CA 1
ATOM 875 C C . HIS A 1 110 ? 0.948 10.724 11.343 1.00 89.19 110 HIS A C 1
ATOM 877 O O . HIS A 1 110 ? 2.032 10.377 11.808 1.00 89.19 110 HIS A O 1
ATOM 883 N N . GLU A 1 111 ? 0.397 11.902 11.659 1.00 85.31 111 GLU A N 1
ATOM 884 C CA . GLU A 1 111 ? 1.098 12.981 12.386 1.00 85.31 111 GLU A CA 1
ATOM 885 C C . GLU A 1 111 ? 1.614 12.540 13.770 1.00 85.31 111 GLU A C 1
ATOM 887 O O . GLU A 1 111 ? 2.759 12.780 14.142 1.00 85.31 111 GLU A O 1
ATOM 892 N N . LYS A 1 112 ? 0.778 11.825 14.534 1.00 86.38 112 LYS A N 1
ATOM 893 C CA . LYS A 1 112 ? 1.136 11.314 15.871 1.00 86.38 112 LYS A CA 1
ATOM 894 C C . LYS A 1 112 ? 2.024 10.062 15.867 1.00 86.38 112 LYS A C 1
ATOM 896 O O . LYS A 1 112 ? 2.810 9.869 16.793 1.00 86.38 112 LYS A O 1
ATOM 901 N N . TYR A 1 113 ? 1.848 9.173 14.890 1.00 86.50 113 TYR A N 1
ATOM 902 C CA . TYR A 1 113 ? 2.465 7.849 14.874 1.00 86.50 113 TYR A CA 1
ATOM 903 C C . TYR A 1 113 ? 3.178 7.647 13.549 1.00 86.50 113 TYR A C 1
ATOM 905 O O . TYR A 1 113 ? 2.592 7.234 12.558 1.00 86.50 113 TYR A O 1
ATOM 913 N N . LEU A 1 114 ? 4.482 7.876 13.574 1.00 84.38 114 LEU A N 1
ATOM 914 C CA . LEU A 1 114 ? 5.351 7.810 12.406 1.00 84.38 114 LEU A CA 1
ATOM 915 C C . LEU A 1 114 ? 5.424 6.425 11.730 1.00 84.38 114 LEU A C 1
ATOM 917 O O . LEU A 1 114 ? 5.939 6.320 10.620 1.00 84.38 114 LEU A O 1
ATOM 921 N N . THR A 1 115 ? 4.959 5.363 12.385 1.00 87.44 115 THR A N 1
ATOM 922 C CA . THR A 1 115 ? 4.888 4.002 11.826 1.00 87.44 115 THR A CA 1
ATOM 923 C C . THR A 1 115 ? 3.520 3.666 11.234 1.00 87.44 115 THR A C 1
ATOM 925 O O . THR A 1 115 ? 3.325 2.550 10.760 1.00 87.44 115 THR A O 1
ATOM 928 N N . GLN A 1 116 ? 2.569 4.599 11.289 1.00 92.00 116 GLN A N 1
ATOM 929 C CA . GLN A 1 116 ? 1.215 4.415 10.788 1.00 92.00 116 GLN A CA 1
ATOM 930 C C . GLN A 1 116 ? 0.977 5.306 9.578 1.00 92.00 116 GLN A C 1
ATOM 932 O O . GLN A 1 116 ? 1.486 6.426 9.498 1.00 92.00 116 GLN A O 1
ATOM 937 N N . TYR A 1 117 ? 0.163 4.806 8.660 1.00 94.50 117 TYR A N 1
ATOM 938 C CA . TYR A 1 117 ? -0.138 5.473 7.403 1.00 94.50 117 TYR A CA 1
ATOM 939 C C . TYR A 1 117 ? -1.644 5.516 7.190 1.00 94.50 117 TYR A C 1
ATOM 941 O O . TYR A 1 117 ? -2.354 4.557 7.502 1.00 94.50 117 TYR A O 1
ATOM 949 N N . ARG A 1 118 ? -2.124 6.641 6.669 1.00 93.50 118 ARG A N 1
ATOM 950 C CA . ARG A 1 118 ? -3.512 6.880 6.292 1.00 93.50 118 ARG A CA 1
ATOM 951 C C . ARG A 1 118 ? -3.618 6.882 4.778 1.00 93.50 118 ARG A C 1
ATOM 953 O O . ARG A 1 118 ? -2.796 7.495 4.103 1.00 93.50 118 ARG A O 1
ATOM 960 N N . ALA A 1 119 ? -4.622 6.206 4.248 1.00 93.75 119 ALA A N 1
ATOM 961 C CA . ALA A 1 119 ? -4.878 6.186 2.817 1.00 93.75 119 ALA A CA 1
ATOM 962 C C . ALA A 1 119 ? -6.377 6.176 2.535 1.00 93.75 119 ALA A C 1
ATOM 964 O O . ALA A 1 119 ? -7.169 5.681 3.335 1.00 93.75 119 ALA A O 1
ATOM 965 N N . ILE A 1 120 ? -6.745 6.701 1.372 1.00 91.62 120 ILE A N 1
ATOM 966 C CA . ILE A 1 120 ? -8.119 6.663 0.856 1.00 91.62 120 ILE A CA 1
ATOM 967 C C . ILE A 1 120 ? -8.226 5.562 -0.204 1.00 91.62 120 ILE A C 1
ATOM 969 O O . ILE A 1 120 ? -9.172 4.779 -0.216 1.00 91.62 120 ILE A O 1
ATOM 973 N N . PHE A 1 121 ? -7.209 5.453 -1.062 1.00 90.00 121 PHE A N 1
ATOM 974 C CA . PHE A 1 121 ? -7.163 4.476 -2.141 1.00 90.00 121 PHE A CA 1
ATOM 975 C C . PHE A 1 121 ? -6.237 3.323 -1.780 1.00 90.00 121 PHE A C 1
ATOM 977 O O . PHE A 1 121 ? -5.049 3.508 -1.514 1.00 90.00 121 PHE A O 1
ATOM 984 N N . VAL A 1 122 ? -6.788 2.114 -1.787 1.00 92.31 122 VAL A N 1
ATOM 985 C CA . VAL A 1 122 ? -6.045 0.889 -1.493 1.00 92.31 122 VAL A CA 1
ATOM 986 C C . VAL A 1 122 ? -6.264 -0.125 -2.598 1.00 92.31 122 VAL A C 1
ATOM 988 O O . VAL A 1 122 ? -7.332 -0.205 -3.204 1.00 92.31 122 VAL A O 1
ATOM 991 N N . VAL A 1 123 ? -5.242 -0.932 -2.830 1.00 92.62 123 VAL A N 1
ATOM 992 C CA . VAL A 1 123 ? -5.267 -2.064 -3.746 1.00 92.62 123 VAL A CA 1
ATOM 993 C C . VAL A 1 123 ? -5.019 -3.336 -2.946 1.00 92.62 123 VAL A C 1
ATOM 995 O O . VAL A 1 123 ? -4.417 -3.323 -1.875 1.00 92.62 123 VAL A O 1
ATOM 998 N N . ASN A 1 124 ? -5.531 -4.460 -3.434 1.00 93.56 124 ASN A N 1
ATOM 999 C CA . ASN A 1 124 ? -5.206 -5.782 -2.896 1.00 93.56 124 ASN A CA 1
ATOM 1000 C C . ASN A 1 124 ? -5.559 -5.956 -1.397 1.00 93.56 124 ASN A C 1
ATOM 1002 O O . ASN A 1 124 ? -4.954 -6.765 -0.685 1.00 93.56 124 ASN A O 1
ATOM 1006 N N . CYS A 1 125 ? -6.574 -5.224 -0.926 1.00 93.25 125 CYS A N 1
ATOM 1007 C CA . CYS A 1 125 ? -7.079 -5.241 0.447 1.00 93.25 125 CYS A CA 1
ATOM 1008 C C . CYS A 1 125 ? -8.540 -5.722 0.505 1.00 93.25 125 CYS A C 1
ATOM 1010 O O . CYS A 1 125 ? -9.350 -5.421 -0.368 1.00 93.25 125 CYS A O 1
ATOM 1012 N N . LYS A 1 126 ? -8.891 -6.458 1.563 1.00 94.25 126 LYS A N 1
ATOM 1013 C CA . LYS A 1 126 ? -10.235 -6.967 1.861 1.00 94.25 126 LYS A CA 1
ATOM 1014 C C . LYS A 1 126 ? -10.669 -6.526 3.255 1.00 94.25 126 LYS A C 1
ATOM 1016 O O . LYS A 1 126 ? -9.973 -6.787 4.235 1.00 94.25 126 LYS A O 1
ATOM 1021 N N . ILE A 1 127 ? -11.858 -5.936 3.354 1.00 93.75 127 ILE A N 1
ATOM 1022 C CA . ILE A 1 127 ? -12.456 -5.516 4.627 1.00 93.75 127 ILE A CA 1
ATOM 1023 C C . ILE A 1 127 ? -13.253 -6.677 5.232 1.00 93.75 127 ILE A C 1
ATOM 1025 O O . ILE A 1 127 ? -14.126 -7.264 4.586 1.00 93.75 127 ILE A O 1
ATOM 1029 N N . LYS A 1 128 ? -12.991 -7.005 6.498 1.00 89.12 128 LYS A N 1
ATOM 1030 C CA . LYS A 1 128 ? -13.781 -7.975 7.270 1.00 89.12 128 LYS A CA 1
ATOM 1031 C C . LYS A 1 128 ? -14.917 -7.250 8.001 1.00 89.12 128 LYS A C 1
ATOM 1033 O O . LYS A 1 128 ? -14.801 -6.899 9.168 1.00 89.12 128 LYS A O 1
ATOM 1038 N N . ILE A 1 129 ? -16.044 -7.064 7.312 1.00 80.38 129 ILE A N 1
ATOM 1039 C CA . ILE A 1 129 ? -17.215 -6.306 7.807 1.00 80.38 129 ILE A CA 1
ATOM 1040 C C . ILE A 1 129 ? -17.818 -6.913 9.091 1.00 80.38 129 ILE A C 1
ATOM 1042 O O . ILE A 1 129 ? -18.344 -6.193 9.932 1.00 80.38 129 ILE A O 1
ATOM 1046 N N . ASN A 1 130 ? -17.699 -8.231 9.275 1.00 71.12 130 ASN A N 1
ATOM 1047 C CA . ASN 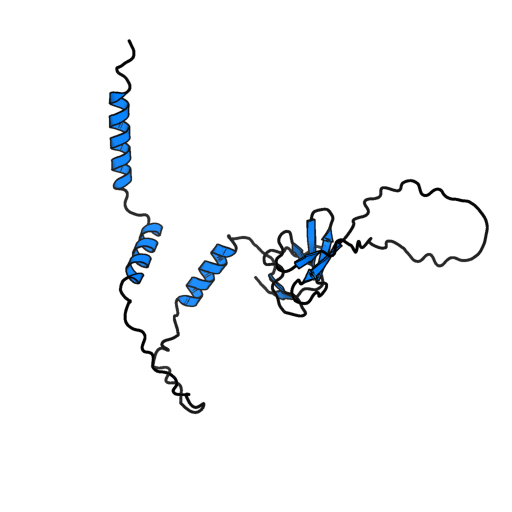A 1 130 ? -18.300 -8.949 10.406 1.00 71.12 130 ASN A CA 1
ATOM 1048 C C . ASN A 1 130 ? -17.568 -8.749 11.744 1.00 71.12 130 ASN A C 1
ATOM 1050 O O . ASN A 1 130 ? -18.060 -9.191 12.779 1.00 71.12 130 ASN A O 1
ATOM 1054 N N . GLN A 1 131 ? -16.390 -8.124 11.737 1.00 70.19 131 GLN A N 1
ATOM 1055 C CA . GLN A 1 131 ? -15.578 -7.922 12.929 1.00 70.19 131 GLN A CA 1
ATOM 1056 C C . GLN A 1 131 ? -15.480 -6.422 13.196 1.00 70.19 131 GLN A C 1
ATOM 1058 O O . GLN A 1 131 ? -14.627 -5.745 12.647 1.00 70.19 131 GLN A O 1
ATOM 1063 N N . VAL A 1 132 ? -16.376 -5.879 14.016 1.00 73.12 132 VAL A N 1
ATOM 1064 C CA . VAL A 1 132 ? -16.302 -4.469 14.417 1.00 73.12 132 VAL A CA 1
ATOM 1065 C C . VAL A 1 132 ? -15.474 -4.365 15.690 1.00 73.12 132 VAL A C 1
ATOM 1067 O O . VAL A 1 132 ? -15.879 -4.860 16.745 1.00 73.12 132 VAL A O 1
ATOM 1070 N N . LEU A 1 133 ? -14.317 -3.714 15.601 1.00 68.69 133 LEU A N 1
ATOM 1071 C CA . LEU A 1 133 ? -13.505 -3.372 16.758 1.00 68.69 133 LEU A CA 1
ATOM 1072 C C . LEU A 1 133 ? -14.043 -2.075 17.361 1.00 68.69 133 LEU A C 1
ATOM 1074 O O . LEU A 1 133 ? -14.151 -1.050 16.689 1.00 68.69 133 LEU A O 1
ATOM 1078 N N . ARG A 1 134 ? -14.389 -2.124 18.651 1.00 69.06 134 ARG A N 1
ATOM 1079 C CA . ARG A 1 134 ? -14.652 -0.922 19.445 1.00 69.06 134 ARG A CA 1
ATOM 1080 C C . ARG A 1 134 ? -13.399 -0.621 20.263 1.00 69.06 134 ARG A C 1
ATOM 1082 O O . ARG A 1 134 ? -12.950 -1.525 20.973 1.00 69.06 134 ARG A O 1
ATOM 1089 N N . PRO A 1 135 ? -12.849 0.602 20.219 1.00 59.78 135 PRO A N 1
ATOM 1090 C CA . PRO A 1 135 ? -11.718 0.955 21.065 1.00 59.78 135 PRO A CA 1
ATOM 1091 C C . PRO A 1 135 ? -12.119 0.772 22.535 1.00 59.78 135 PRO A C 1
ATOM 1093 O O . PRO A 1 135 ? -13.045 1.415 23.038 1.00 59.78 135 PRO A O 1
ATOM 1096 N N . SER A 1 136 ? -11.469 -0.166 23.231 1.00 54.25 136 SER A N 1
ATOM 1097 C CA . SER A 1 136 ? -11.791 -0.473 24.622 1.00 54.25 136 SER A CA 1
ATOM 1098 C C . SER A 1 136 ? -11.224 0.612 25.534 1.00 54.25 136 SER A C 1
ATOM 1100 O O . SER A 1 136 ? -10.162 0.457 26.133 1.00 54.25 136 SER A O 1
ATOM 1102 N N . ASN A 1 137 ? -11.954 1.710 25.707 1.00 53.88 137 ASN A N 1
ATOM 1103 C CA . ASN A 1 137 ? -11.737 2.612 26.837 1.00 53.88 137 ASN A CA 1
ATOM 1104 C C . ASN A 1 137 ? -12.309 1.978 28.116 1.00 53.88 137 ASN A C 1
ATOM 1106 O O . ASN A 1 137 ? -13.239 2.490 28.735 1.00 53.88 137 ASN A O 1
ATOM 1110 N N . GLN A 1 138 ? -11.771 0.827 28.519 1.00 53.81 138 GLN A N 1
ATOM 1111 C CA . GLN A 1 138 ? -12.060 0.230 29.817 1.00 53.81 138 GLN A CA 1
ATOM 1112 C C . GLN A 1 138 ? -10.783 0.222 30.647 1.00 53.81 138 GLN A C 1
ATOM 1114 O O . GLN A 1 138 ? -9.981 -0.704 30.600 1.00 53.81 138 GLN A O 1
ATOM 1119 N N . LYS A 1 139 ? -10.608 1.279 31.449 1.00 51.50 139 LYS A N 1
ATOM 1120 C CA . LYS A 1 139 ? -9.725 1.213 32.617 1.00 51.50 139 LYS A CA 1
ATOM 1121 C C . LYS A 1 139 ? -10.180 0.010 33.459 1.00 51.50 139 LYS A C 1
ATOM 1123 O O . LYS A 1 139 ? -11.354 -0.006 33.843 1.00 51.50 139 LYS A O 1
ATOM 1128 N N . PRO A 1 140 ? -9.315 -0.965 33.787 1.00 47.16 140 PRO A N 1
ATOM 1129 C CA . PRO A 1 140 ? -9.689 -2.027 34.707 1.00 47.16 140 PRO A CA 1
ATOM 1130 C C . PRO A 1 140 ? -9.904 -1.404 36.090 1.00 47.16 140 PRO A C 1
ATOM 1132 O O . PRO A 1 140 ? -8.960 -1.096 36.815 1.00 47.16 140 PRO A O 1
ATOM 1135 N N . LYS A 1 141 ? -11.167 -1.173 36.465 1.00 52.19 141 LYS A N 1
ATOM 1136 C CA . LYS A 1 141 ? -11.524 -0.853 37.849 1.00 52.19 141 LYS A CA 1
ATOM 1137 C C . LYS A 1 141 ? -11.368 -2.136 38.661 1.00 52.19 141 LYS A C 1
ATOM 1139 O O . LYS A 1 141 ? -12.289 -2.942 38.743 1.00 52.19 141 LYS A O 1
ATOM 1144 N N . THR A 1 142 ? -10.200 -2.327 39.266 1.00 46.91 142 THR A N 1
ATOM 1145 C CA . THR A 1 142 ? -9.985 -3.311 40.332 1.00 46.91 142 THR A CA 1
ATOM 1146 C C . THR A 1 142 ? -10.909 -2.967 41.504 1.00 46.91 142 THR A C 1
ATOM 1148 O O . THR A 1 142 ? -10.617 -2.091 42.320 1.00 46.91 142 THR A O 1
ATOM 1151 N N . GLY A 1 143 ? -12.080 -3.602 41.534 1.00 50.78 143 GLY A N 1
ATOM 1152 C CA . GLY A 1 143 ? -13.132 -3.370 42.515 1.00 50.78 143 GLY A CA 1
ATOM 1153 C C . GLY A 1 143 ? -12.881 -4.098 43.834 1.00 50.78 143 GLY A C 1
ATOM 1154 O O . GLY A 1 143 ? -12.848 -5.325 43.899 1.00 50.78 143 GLY A O 1
ATOM 1155 N N . LYS A 1 144 ? -12.787 -3.321 44.915 1.00 48.69 144 LYS A N 1
ATOM 1156 C CA . LYS A 1 144 ? -13.008 -3.761 46.297 1.00 48.69 144 LYS A CA 1
ATOM 1157 C C . LYS A 1 144 ? -14.526 -3.829 46.560 1.00 48.69 144 LYS A C 1
ATOM 1159 O O . LYS A 1 144 ? -15.203 -2.821 46.445 1.00 48.69 144 LYS A O 1
ATOM 1164 N N . LYS A 1 145 ? -14.996 -5.018 46.962 1.00 51.78 145 LYS A N 1
ATOM 1165 C CA . LYS A 1 145 ? -16.131 -5.372 47.854 1.00 51.78 145 LYS A CA 1
ATOM 1166 C C . LYS A 1 145 ? -17.525 -4.696 47.710 1.00 51.78 145 LYS A C 1
ATOM 1168 O O . LYS A 1 145 ? -17.701 -3.544 48.067 1.00 51.78 145 LYS A O 1
ATOM 1173 N N . ARG A 1 146 ? -18.515 -5.597 47.533 1.00 52.41 146 ARG A N 1
ATOM 1174 C CA . ARG A 1 146 ? -19.849 -5.718 48.190 1.00 52.41 146 ARG A CA 1
ATOM 1175 C C . ARG A 1 146 ? -20.979 -4.728 47.837 1.00 52.41 146 ARG A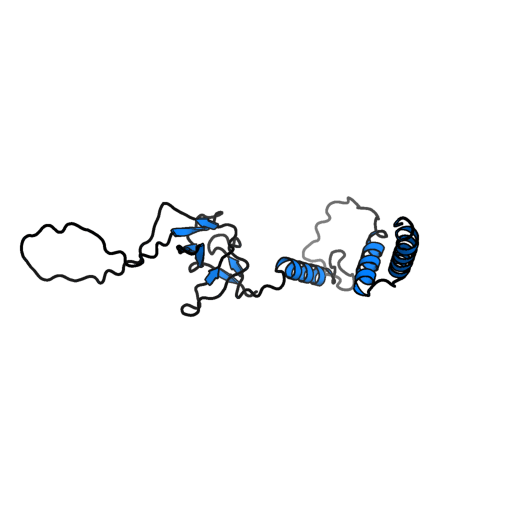 C 1
ATOM 1177 O O . ARG A 1 146 ? -20.939 -3.579 48.241 1.00 52.41 146 ARG A O 1
ATOM 1184 N N . GLY A 1 147 ? -22.094 -5.297 47.353 1.00 45.62 147 GLY A N 1
ATOM 1185 C CA . GLY A 1 147 ? -23.443 -4.946 47.830 1.00 45.62 147 GLY A CA 1
ATOM 1186 C C . GLY A 1 147 ? -24.470 -4.469 46.792 1.00 45.62 147 GLY A C 1
ATOM 1187 O O . GLY A 1 147 ? -24.427 -3.320 46.393 1.00 45.62 147 GLY A O 1
ATOM 1188 N N . ARG A 1 148 ? -25.444 -5.352 46.510 1.00 43.47 148 ARG A N 1
ATOM 1189 C CA . ARG A 1 148 ? -26.904 -5.118 46.400 1.00 43.47 148 ARG A CA 1
ATOM 1190 C C . ARG A 1 148 ? -27.463 -4.160 45.320 1.00 43.47 148 ARG A C 1
ATOM 1192 O O . ARG A 1 148 ? -27.282 -2.958 45.393 1.00 43.47 148 ARG A O 1
ATOM 1199 N N . ASP A 1 149 ? -28.296 -4.764 44.462 1.00 47.03 149 ASP A N 1
ATOM 1200 C CA . ASP A 1 149 ? -29.562 -4.262 43.890 1.00 47.03 149 ASP A CA 1
ATOM 1201 C C . ASP A 1 149 ? -29.567 -2.899 43.172 1.00 47.03 149 ASP A C 1
ATOM 1203 O O . ASP A 1 149 ? -29.542 -1.849 43.810 1.00 47.03 149 ASP A O 1
ATOM 1207 N N . ARG A 1 150 ? -29.717 -2.939 41.840 1.00 42.88 150 ARG A N 1
ATOM 1208 C CA . ARG A 1 150 ? -30.819 -2.304 41.085 1.00 42.88 150 ARG A CA 1
ATOM 1209 C C . ARG A 1 150 ? -30.612 -2.503 39.586 1.00 42.88 150 ARG A C 1
ATOM 1211 O O . ARG A 1 150 ? -29.522 -2.275 39.069 1.00 42.88 150 ARG A O 1
ATOM 1218 N N . GLY A 1 151 ? -31.678 -2.931 38.912 1.00 50.16 151 GLY A N 1
ATOM 1219 C CA . GLY A 1 151 ? -31.750 -2.988 37.458 1.00 50.16 151 GLY A CA 1
ATOM 1220 C C . GLY A 1 151 ? -31.475 -1.619 36.838 1.00 50.16 151 GLY A C 1
ATOM 1221 O O . GLY A 1 151 ? -32.029 -0.610 37.273 1.00 50.16 151 GLY A O 1
ATOM 1222 N N . GLY A 1 152 ? -30.600 -1.609 35.837 1.00 41.06 152 GLY A N 1
ATOM 1223 C CA . GLY A 1 152 ? -30.358 -0.478 34.956 1.00 41.06 152 GLY A CA 1
ATOM 1224 C C . GLY A 1 152 ? -30.851 -0.851 33.569 1.00 41.06 152 GLY A C 1
ATOM 1225 O O . GLY A 1 152 ? -30.373 -1.813 32.978 1.00 41.06 152 GLY A O 1
ATOM 1226 N N . VAL A 1 153 ? -31.854 -0.122 33.096 1.00 46.00 153 VAL A N 1
ATOM 1227 C CA . VAL A 1 153 ? -32.269 -0.103 31.697 1.00 46.00 153 VAL A CA 1
ATOM 1228 C C . VAL A 1 153 ? -31.141 0.599 30.938 1.00 46.00 153 VAL A C 1
ATOM 1230 O O . VAL A 1 153 ? -30.893 1.777 31.182 1.00 46.00 153 VAL A O 1
ATOM 1233 N N . ASP A 1 154 ? -30.411 -0.125 30.090 1.00 42.50 154 ASP A N 1
ATOM 1234 C CA . ASP A 1 154 ? -29.390 0.452 29.208 1.00 42.50 154 ASP A CA 1
ATOM 1235 C C . ASP A 1 154 ? -30.084 1.200 28.054 1.00 42.50 154 ASP A C 1
ATOM 1237 O O . ASP A 1 154 ? -30.256 0.677 26.955 1.00 42.50 154 ASP A O 1
ATOM 1241 N N . GLU A 1 155 ? -30.513 2.435 28.324 1.00 52.59 155 GLU A N 1
ATOM 1242 C CA . GLU A 1 155 ? -30.909 3.416 27.311 1.00 52.59 155 GLU A CA 1
ATOM 1243 C C . GLU A 1 155 ? -29.822 4.496 27.171 1.00 52.59 155 GLU A C 1
ATOM 1245 O O . GLU A 1 155 ? -29.497 5.221 28.108 1.00 52.59 155 GLU A O 1
ATOM 1250 N N . VAL A 1 156 ? -29.299 4.568 25.943 1.00 54.91 156 VAL A N 1
ATOM 1251 C CA . VAL A 1 156 ? -28.720 5.729 25.248 1.00 54.91 156 VAL A CA 1
ATOM 1252 C C . VAL A 1 156 ? -27.519 6.426 25.899 1.00 54.91 156 VAL A C 1
ATOM 1254 O O . VAL A 1 156 ? -27.620 7.396 26.642 1.00 54.91 156 VAL A O 1
ATOM 1257 N N . GLY A 1 157 ? -26.335 6.015 25.439 1.00 39.34 157 GLY A N 1
ATOM 1258 C CA . GLY A 1 157 ? -25.122 6.834 25.443 1.00 39.34 157 GLY A CA 1
ATOM 1259 C C . GLY A 1 157 ? -24.551 6.928 24.030 1.00 39.34 157 GLY A C 1
ATOM 1260 O O . GLY A 1 157 ? -23.665 6.151 23.667 1.00 39.34 157 GLY A O 1
ATOM 1261 N N . ALA A 1 158 ? -25.081 7.851 23.224 1.00 47.91 158 ALA A N 1
ATOM 1262 C CA . ALA A 1 158 ? -24.547 8.246 21.921 1.00 47.91 158 ALA A CA 1
ATOM 1263 C C . ALA A 1 158 ? -23.272 9.089 22.100 1.00 47.91 158 ALA A C 1
ATOM 1265 O O . ALA A 1 158 ? -23.245 10.292 21.872 1.00 47.91 158 ALA A O 1
ATOM 1266 N N . SER A 1 159 ? -22.204 8.456 22.571 1.00 48.62 159 SER A N 1
ATOM 1267 C CA . SER A 1 159 ? -20.843 8.953 22.387 1.00 48.62 159 SER A CA 1
ATOM 1268 C C . SER A 1 159 ? -20.329 8.322 21.095 1.00 48.62 159 SER A C 1
ATOM 1270 O O . SER A 1 159 ? -20.362 7.091 21.042 1.00 48.62 159 SER A O 1
ATOM 1272 N N . ASN A 1 160 ? -19.901 9.116 20.101 1.00 52.81 160 ASN A N 1
ATOM 1273 C CA . ASN A 1 160 ? -19.243 8.671 18.856 1.00 52.81 160 ASN A CA 1
ATOM 1274 C C . ASN A 1 160 ? -18.359 7.445 19.111 1.00 52.81 160 ASN A C 1
ATOM 1276 O O . ASN A 1 160 ? -17.235 7.544 19.599 1.00 52.81 160 ASN A O 1
ATOM 1280 N N . LYS A 1 161 ? -18.921 6.262 18.882 1.00 60.06 161 LYS A N 1
ATOM 1281 C CA . LYS A 1 161 ? -18.240 4.989 19.065 1.00 60.06 161 LYS A CA 1
ATOM 1282 C C . LYS A 1 161 ? -17.670 4.686 17.699 1.00 60.06 161 LYS A C 1
ATOM 1284 O O . LYS A 1 161 ? -18.303 3.925 16.986 1.00 60.06 161 LYS A O 1
ATOM 1289 N N . GLU A 1 162 ? -16.536 5.305 17.373 1.00 71.19 162 GLU A N 1
ATOM 1290 C CA . GLU A 1 162 ? -15.794 5.023 16.143 1.00 71.19 162 GLU A CA 1
ATOM 1291 C C . GLU A 1 162 ? -15.678 3.504 15.988 1.00 71.19 162 GLU A C 1
ATOM 1293 O O . GLU A 1 162 ? -15.090 2.805 16.827 1.00 71.19 162 GLU A O 1
ATOM 1298 N N . THR A 1 163 ? -16.362 2.980 14.975 1.00 83.19 163 THR A N 1
ATOM 1299 C CA . THR A 1 163 ? -16.346 1.564 14.648 1.00 83.19 163 THR A CA 1
ATOM 1300 C C . THR A 1 163 ? -15.263 1.302 13.618 1.00 83.19 163 THR A C 1
ATOM 1302 O O . THR A 1 163 ? -15.346 1.741 12.479 1.00 83.19 163 THR A O 1
ATOM 1305 N N . PHE A 1 164 ? -14.242 0.544 14.014 1.00 89.62 164 PHE A N 1
ATOM 1306 C CA . PHE A 1 164 ? -13.156 0.178 13.114 1.00 89.62 164 PHE A CA 1
ATOM 1307 C C . PHE A 1 164 ? -13.392 -1.224 12.557 1.00 89.62 164 PHE A C 1
ATOM 1309 O O . PHE A 1 164 ? -13.648 -2.168 13.314 1.00 89.62 164 PHE A O 1
ATOM 1316 N N . LYS A 1 165 ? -13.298 -1.380 11.236 1.00 91.69 165 LYS A N 1
ATOM 1317 C CA . LYS A 1 165 ? -13.374 -2.689 10.567 1.00 91.69 165 LYS A CA 1
ATOM 1318 C C . LYS A 1 165 ? -11.961 -3.123 10.156 1.00 91.69 165 LYS A C 1
ATOM 1320 O O . LYS A 1 165 ? -11.257 -2.327 9.544 1.00 91.69 165 LYS A O 1
ATOM 1325 N N . PRO A 1 166 ? -11.514 -4.353 10.449 1.00 93.31 166 PRO A N 1
ATOM 1326 C CA . PRO A 1 166 ? -10.178 -4.798 10.093 1.00 93.31 166 PRO A CA 1
ATOM 1327 C C . PRO A 1 166 ? -10.041 -5.007 8.588 1.00 93.31 166 PRO A C 1
ATOM 1329 O O . PRO A 1 166 ? -10.952 -5.486 7.901 1.00 93.31 166 PRO A O 1
ATOM 1332 N N . VAL A 1 167 ? -8.857 -4.666 8.099 1.00 94.69 167 VAL A N 1
ATOM 1333 C CA . VAL A 1 167 ? -8.444 -4.729 6.702 1.00 94.69 167 VAL A CA 1
ATOM 1334 C C . VAL A 1 167 ? -7.341 -5.770 6.590 1.00 94.69 167 VAL A C 1
ATOM 1336 O O . VAL A 1 167 ? -6.365 -5.767 7.344 1.00 94.69 167 VAL A O 1
ATOM 1339 N N . CYS A 1 168 ? -7.504 -6.700 5.658 1.00 95.31 168 CYS A N 1
ATOM 1340 C CA . CYS A 1 168 ? -6.565 -7.787 5.423 1.00 95.31 168 CYS A CA 1
ATOM 1341 C C . CYS A 1 168 ? -6.074 -7.779 3.977 1.00 95.31 168 CYS A C 1
ATOM 1343 O O . CYS A 1 168 ? -6.813 -7.400 3.074 1.00 95.31 168 CYS A O 1
ATOM 1345 N N . CYS A 1 169 ? -4.856 -8.253 3.739 1.00 96.25 169 CYS A N 1
ATOM 1346 C CA . CYS A 1 169 ? -4.368 -8.488 2.385 1.00 96.25 169 CYS A CA 1
ATOM 1347 C C . CYS A 1 169 ? -5.223 -9.559 1.686 1.00 96.25 169 CYS A C 1
ATOM 1349 O O . CYS A 1 169 ? -5.548 -10.587 2.282 1.00 96.25 169 CYS A O 1
ATOM 1351 N N . VAL A 1 170 ? -5.563 -9.346 0.415 1.00 95.88 170 VAL A N 1
ATOM 1352 C CA . VAL A 1 170 ? -6.342 -10.308 -0.381 1.00 95.88 170 VAL A CA 1
ATOM 1353 C C . VAL A 1 170 ? -5.559 -11.590 -0.689 1.00 95.88 170 VAL A C 1
ATOM 1355 O O . VAL A 1 170 ? -6.160 -12.655 -0.793 1.00 95.88 170 VAL A O 1
ATOM 1358 N N . VAL A 1 171 ? -4.229 -11.502 -0.790 1.00 95.50 171 VAL A N 1
ATOM 1359 C CA . VAL A 1 171 ? -3.359 -12.609 -1.219 1.00 95.50 171 VAL A CA 1
ATOM 1360 C C . VAL A 1 171 ? -3.081 -13.578 -0.072 1.00 95.50 171 VAL A C 1
ATOM 1362 O O . VAL A 1 171 ? -3.330 -14.773 -0.192 1.00 95.50 171 VAL A O 1
ATOM 1365 N N . CYS A 1 172 ? -2.598 -13.074 1.066 1.00 95.50 172 CYS A N 1
ATOM 1366 C CA . CYS A 1 172 ? -2.176 -13.908 2.198 1.00 95.50 172 CYS A CA 1
ATOM 1367 C C . CYS A 1 172 ? -3.104 -13.824 3.421 1.00 95.50 172 CYS A C 1
ATOM 1369 O O . CYS A 1 172 ? -2.837 -14.462 4.436 1.00 95.50 172 CYS A O 1
ATOM 1371 N N . SER A 1 173 ? -4.188 -13.038 3.359 1.00 94.19 173 SER A N 1
ATOM 1372 C CA . SER A 1 173 ? -5.149 -12.835 4.461 1.00 94.19 173 SER A CA 1
ATOM 1373 C C . SER A 1 173 ? -4.574 -12.243 5.758 1.00 94.19 173 SER A C 1
ATOM 1375 O O . SER A 1 173 ? -5.282 -12.187 6.767 1.00 94.19 173 SER A O 1
ATOM 1377 N N . THR A 1 174 ? -3.328 -11.761 5.743 1.00 95.19 174 THR A N 1
ATOM 1378 C CA . THR A 1 174 ? -2.698 -11.067 6.875 1.00 95.19 174 THR A CA 1
ATOM 1379 C C . THR A 1 174 ? -3.437 -9.771 7.186 1.00 95.19 174 THR A C 1
ATOM 1381 O O . THR A 1 174 ? -3.784 -9.023 6.273 1.00 95.19 174 THR A O 1
ATOM 1384 N N . GLU A 1 175 ? -3.671 -9.495 8.468 1.00 95.06 175 GLU A N 1
ATOM 1385 C CA . GLU A 1 175 ? -4.240 -8.230 8.934 1.00 95.06 175 GLU A CA 1
ATOM 1386 C C . GLU A 1 175 ? -3.198 -7.113 8.830 1.00 95.06 175 GLU A C 1
ATOM 1388 O O . GLU A 1 175 ? -2.099 -7.220 9.377 1.00 95.06 175 GLU A O 1
ATOM 1393 N N . VAL A 1 176 ? -3.535 -6.067 8.078 1.00 94.88 176 VAL A N 1
ATOM 1394 C CA . VAL A 1 176 ? -2.610 -4.984 7.697 1.00 94.88 176 VAL A CA 1
ATOM 1395 C C . VAL A 1 176 ? -3.021 -3.636 8.290 1.00 94.88 176 VAL A C 1
ATOM 1397 O O . VAL A 1 176 ? -2.183 -2.746 8.459 1.00 94.88 176 VAL A O 1
ATOM 1400 N N . GLY A 1 177 ? -4.299 -3.483 8.640 1.00 94.00 177 GLY A N 1
ATOM 1401 C CA . GLY A 1 177 ? -4.840 -2.228 9.138 1.00 94.00 177 GLY A CA 1
ATOM 1402 C C . GLY A 1 177 ? -6.306 -2.316 9.540 1.00 94.00 177 GLY A C 1
ATOM 1403 O O . GLY A 1 177 ? -6.888 -3.399 9.624 1.00 94.00 177 GLY A O 1
ATOM 1404 N N . VAL A 1 178 ? -6.911 -1.152 9.743 1.00 93.88 178 VAL A N 1
ATOM 1405 C CA . VAL A 1 178 ? -8.348 -0.967 9.976 1.00 93.88 178 VAL A CA 1
ATOM 1406 C C . VAL A 1 178 ? -8.887 0.149 9.084 1.00 93.88 178 VAL A C 1
ATOM 1408 O O . VAL A 1 178 ? -8.124 0.991 8.631 1.00 93.88 178 VAL A O 1
ATOM 1411 N N . ILE A 1 179 ? -10.190 0.165 8.830 1.00 93.62 179 ILE A N 1
ATOM 1412 C CA . ILE A 1 179 ? -10.903 1.269 8.177 1.00 93.62 179 ILE A CA 1
ATOM 1413 C C . ILE A 1 179 ? -11.910 1.860 9.165 1.00 93.62 179 ILE A C 1
ATOM 1415 O O . ILE A 1 179 ? -12.516 1.109 9.941 1.00 93.62 179 ILE A O 1
ATOM 1419 N N . ASP A 1 180 ? -12.033 3.182 9.172 1.00 91.12 180 ASP A N 1
ATOM 1420 C CA . ASP A 1 180 ? -12.973 3.932 10.007 1.00 91.12 180 ASP A CA 1
ATOM 1421 C C . ASP A 1 180 ? -14.335 4.138 9.309 1.00 91.12 180 ASP A C 1
ATOM 1423 O O . ASP A 1 180 ? -14.656 3.488 8.309 1.00 91.12 180 ASP A O 1
ATOM 1427 N N . GLU A 1 181 ? -15.175 4.997 9.889 1.00 89.12 181 GLU A N 1
ATOM 1428 C CA . GLU A 1 181 ? -16.499 5.343 9.355 1.00 89.12 181 GLU A CA 1
ATOM 1429 C C . GLU A 1 181 ? -16.430 6.339 8.190 1.00 89.12 181 GLU A C 1
ATOM 1431 O O . GLU A 1 181 ? -17.339 6.351 7.362 1.00 89.12 181 GLU A O 1
ATOM 1436 N N . ASP A 1 182 ? -15.337 7.100 8.092 1.00 89.31 182 ASP A N 1
ATOM 1437 C CA . ASP A 1 182 ? -15.060 8.062 7.019 1.00 89.31 182 ASP A CA 1
ATOM 1438 C C . ASP A 1 182 ? -14.397 7.396 5.793 1.00 89.31 182 ASP A C 1
ATOM 1440 O O . ASP A 1 182 ? -13.903 8.074 4.893 1.00 89.31 182 ASP A O 1
ATOM 1444 N N . GLU A 1 183 ? -14.378 6.059 5.757 1.00 90.94 183 GLU A N 1
ATOM 1445 C CA . GLU A 1 183 ? -13.762 5.235 4.711 1.00 90.94 183 GLU A CA 1
ATOM 1446 C C . GLU A 1 183 ? -12.246 5.468 4.535 1.00 90.94 183 GLU A C 1
ATOM 1448 O O . GLU A 1 183 ? -11.672 5.189 3.480 1.00 90.94 183 GLU A O 1
ATOM 1453 N N . VAL A 1 184 ? -11.565 5.913 5.594 1.00 92.75 184 VAL A N 1
ATOM 1454 C CA . VAL A 1 184 ? -10.115 6.104 5.642 1.00 92.75 184 VAL A CA 1
ATOM 1455 C C . VAL A 1 184 ? -9.428 4.873 6.230 1.00 92.75 184 VAL A C 1
ATOM 1457 O O . VAL A 1 184 ? -9.670 4.428 7.359 1.00 92.75 184 VAL A O 1
ATOM 1460 N N . TYR A 1 185 ? -8.490 4.330 5.461 1.00 94.25 185 TYR A N 1
ATOM 1461 C CA . TYR A 1 185 ? -7.672 3.194 5.855 1.00 94.25 185 TYR A CA 1
ATOM 1462 C C . TYR A 1 185 ? -6.530 3.650 6.755 1.00 94.25 185 TYR A C 1
ATOM 1464 O O . TYR A 1 185 ? -5.768 4.545 6.405 1.00 94.25 185 TYR A O 1
ATOM 1472 N N . HIS A 1 186 ? -6.384 2.982 7.890 1.00 93.88 186 HIS A N 1
ATOM 1473 C CA . HIS A 1 186 ? -5.320 3.163 8.864 1.00 93.88 186 HIS A CA 1
ATOM 1474 C C . HIS A 1 186 ? -4.452 1.904 8.891 1.00 93.88 186 HIS A C 1
ATOM 1476 O O . HIS A 1 186 ? -4.835 0.868 9.443 1.00 93.88 186 HIS A O 1
ATOM 1482 N N . PHE A 1 187 ? -3.272 1.991 8.287 1.00 94.94 187 PHE A N 1
ATOM 1483 C CA . PHE A 1 187 ? -2.300 0.907 8.234 1.00 94.94 187 PHE A CA 1
ATOM 1484 C C . PHE A 1 187 ? -1.300 1.014 9.385 1.00 94.94 187 PHE A C 1
ATOM 1486 O O . PHE A 1 187 ? -0.722 2.073 9.620 1.00 94.94 187 PHE A O 1
ATOM 1493 N N . PHE A 1 188 ? -1.070 -0.100 10.080 1.00 93.38 188 PHE A N 1
ATOM 1494 C CA . PHE A 1 188 ? -0.092 -0.202 11.174 1.00 93.38 188 PHE A CA 1
ATOM 1495 C C . PHE A 1 188 ? 0.803 -1.446 11.079 1.00 93.38 188 PHE A C 1
ATOM 1497 O O . PHE A 1 188 ? 1.790 -1.538 11.804 1.00 93.38 188 PHE A O 1
ATOM 1504 N N . ASN A 1 189 ? 0.478 -2.400 10.201 1.00 92.12 189 ASN A N 1
ATOM 1505 C CA . ASN A 1 189 ? 1.253 -3.621 9.980 1.00 92.12 189 ASN A CA 1
ATOM 1506 C C . ASN A 1 189 ? 1.604 -3.757 8.491 1.00 92.12 189 ASN A C 1
ATOM 1508 O O . ASN A 1 189 ? 1.108 -4.639 7.786 1.00 92.12 189 ASN A O 1
ATOM 1512 N N . VAL A 1 190 ? 2.411 -2.815 8.007 1.00 93.75 190 VAL A N 1
ATOM 1513 C CA . VAL A 1 190 ? 2.818 -2.678 6.603 1.00 93.75 190 VAL A CA 1
ATOM 1514 C C . VAL A 1 190 ? 4.299 -2.337 6.511 1.00 93.75 190 VAL A C 1
ATOM 1516 O O . VAL A 1 190 ? 4.873 -1.794 7.455 1.00 93.75 190 VAL A O 1
ATOM 1519 N N . LEU A 1 191 ? 4.908 -2.649 5.370 1.00 94.50 191 LEU A N 1
ATOM 1520 C CA . LEU A 1 191 ? 6.280 -2.265 5.058 1.00 94.50 191 LEU A CA 1
ATOM 1521 C C . LEU A 1 191 ? 6.256 -1.034 4.140 1.00 94.50 191 LEU A C 1
ATOM 1523 O O . LEU A 1 191 ? 5.782 -1.153 3.006 1.00 94.50 191 LEU A O 1
ATOM 1527 N N . PRO A 1 192 ? 6.707 0.138 4.619 1.00 93.75 192 PRO A N 1
ATOM 1528 C CA . PRO A 1 192 ? 6.837 1.324 3.789 1.00 93.75 192 PRO A CA 1
ATOM 1529 C C . PRO A 1 192 ? 8.129 1.263 2.967 1.00 93.75 192 PRO A C 1
ATOM 1531 O O . PRO A 1 192 ? 9.196 0.940 3.492 1.00 93.75 192 PRO A O 1
ATOM 1534 N N . SER A 1 193 ? 8.031 1.610 1.691 1.00 89.12 193 SER A N 1
ATOM 1535 C CA . SER A 1 193 ? 9.165 1.879 0.807 1.00 89.12 193 SER A CA 1
ATOM 1536 C C . SER A 1 193 ? 9.186 3.365 0.460 1.00 89.12 193 SER A C 1
ATOM 1538 O O . SER A 1 193 ? 8.119 3.967 0.315 1.00 89.12 193 SER A O 1
ATOM 1540 N N . GLU A 1 194 ? 10.383 3.950 0.360 1.00 77.56 194 GLU A N 1
ATOM 1541 C CA . GLU A 1 194 ? 10.533 5.337 -0.096 1.00 77.56 194 GLU A CA 1
ATOM 1542 C C . GLU A 1 194 ? 9.987 5.481 -1.522 1.00 77.56 194 GLU A C 1
ATOM 1544 O O . GLU A 1 194 ? 10.122 4.569 -2.345 1.00 77.56 194 GLU A O 1
ATOM 1549 N N . SER A 1 195 ? 9.284 6.590 -1.757 1.00 59.91 195 SER A N 1
ATOM 1550 C CA . SER A 1 195 ? 8.560 6.895 -2.994 1.00 59.91 195 SER A CA 1
ATOM 1551 C C . SER A 1 195 ? 9.429 7.548 -4.050 1.00 59.91 195 SER A C 1
ATOM 1553 O O . SER A 1 195 ? 10.200 8.451 -3.660 1.00 59.91 195 SER A O 1
#

InterPro domains:
  IPR019370 E2F-associated phosphoprotein [PF10238] (68-193)
  IPR019370 E2F-associated phosphoprotein [PTHR15967] (7-195)

Radius of gyration: 32.29 Å; chains: 1; bounding box: 72×64×94 Å